Protein AF-A0A3C1Q8P1-F1 (afdb_monomer_lite)

Secondary structure (DSSP, 8-state):
-----GGGGS----HHHHHHHHHHHHHHHTT--------BPPSSS-PPEEEEEETT--HHHHHHHHHTT--HHHHHHTTTS---S--PPPSS--HHHHHHHHHHT--TTSSS-SSSSEE-TTT--EE-HHHHHHHHHHTS-GGGGGGGGGGSTT-HHHHHHHHTTHHHHHHHBSEEEEEETHHHHHHHHH-HHHHHHHHHHHHHHHHHHHHHHTT---EEEEE-S------SS---HHHHHHHHHGGGEEEEETTEEEESSGGGHHHHHHHHHTSTT-S-EEEE-SSSEEEEEETTEEEEEEEETTEEEEEEESS-SS---

pLDDT: mean 84.96, std 18.7, range [27.81, 98.69]

Radius of gyration: 22.61 Å; chains: 1; bounding box: 57×49×59 Å

Sequence (321 aa):
METDCPLAHIVTSKPRAILLAILSISCLFAFAGRAQAGATAAPGSSAPYLIIHLDAIPSKLFFEEYDAGQLPNIKAAFEDGKIVRHAVSPFFPGTEMLYPRLKNGLDVEAQMPITWEMYDRESGETTSHIQTILKLFSYLPRYSLTQIIHSVPGMDLLAGCALLNTPRMLDEYSIVEFFWFITDAYGHVFGEESQKESIVILDDFFGLLLRQLGSKPVNLVLYADHGMSMFERDYDAEAAMSEIAGDNVEFLYYPNLHLRDPSLAQATAERLAARDELDFAFYRADESLIVGVHKNGRVMFRSEGGSISYSCNGPDPFGYF

Structure (mmCIF, N/CA/C/O backbone):
data_AF-A0A3C1Q8P1-F1
#
_entry.id   AF-A0A3C1Q8P1-F1
#
loop_
_atom_site.group_PDB
_atom_site.id
_atom_site.type_symbol
_atom_site.label_atom_id
_atom_site.label_alt_id
_atom_site.label_comp_id
_atom_site.label_asym_id
_atom_site.label_entity_id
_atom_site.label_seq_id
_atom_site.pdbx_PDB_ins_code
_atom_site.Cartn_x
_atom_site.Cartn_y
_atom_site.Cartn_z
_atom_site.occupancy
_atom_site.B_iso_or_equiv
_atom_site.auth_seq_id
_atom_site.auth_comp_id
_atom_site.auth_asym_id
_atom_site.auth_atom_id
_atom_site.pdbx_PDB_model_num
ATOM 1 N N . MET A 1 1 ? 25.393 23.450 -30.052 1.00 32.34 1 MET A N 1
ATOM 2 C CA . MET A 1 1 ? 24.161 24.158 -29.666 1.00 32.34 1 MET A CA 1
ATOM 3 C C . MET A 1 1 ? 23.715 23.465 -28.397 1.00 32.34 1 MET A C 1
ATOM 5 O O . MET A 1 1 ? 23.201 22.360 -28.479 1.00 32.34 1 MET A O 1
ATOM 9 N N . GLU A 1 2 ? 24.138 24.005 -27.257 1.00 27.81 2 GLU A N 1
ATOM 10 C CA . GLU A 1 2 ? 23.833 23.465 -25.930 1.00 27.81 2 GLU A CA 1
ATOM 11 C C . GLU A 1 2 ? 22.334 23.631 -25.679 1.00 27.81 2 GLU A C 1
ATOM 13 O O . GLU A 1 2 ? 21.801 24.732 -25.801 1.00 27.81 2 GLU A O 1
ATOM 18 N N . THR A 1 3 ? 21.647 22.529 -25.401 1.00 28.50 3 THR A N 1
ATOM 19 C CA . THR A 1 3 ? 20.287 22.544 -24.868 1.00 28.50 3 THR A CA 1
ATOM 20 C C . THR A 1 3 ? 20.386 22.179 -23.399 1.00 28.50 3 THR A C 1
ATOM 22 O O . THR A 1 3 ? 20.580 21.010 -23.063 1.00 28.50 3 THR A O 1
ATOM 25 N N . ASP A 1 4 ? 20.295 23.199 -22.549 1.00 30.61 4 ASP A N 1
ATOM 26 C CA . ASP A 1 4 ? 20.129 23.068 -21.106 1.00 30.61 4 ASP A CA 1
ATOM 27 C C . ASP A 1 4 ? 18.896 22.207 -20.813 1.00 30.61 4 ASP A C 1
ATOM 29 O O . ASP A 1 4 ? 17.756 22.616 -21.038 1.00 30.61 4 ASP A O 1
ATOM 33 N N . CYS A 1 5 ? 19.130 20.991 -20.328 1.00 28.84 5 CYS A N 1
ATOM 34 C CA . CYS A 1 5 ? 18.091 20.131 -19.787 1.00 28.84 5 CYS A CA 1
ATOM 35 C C . CYS A 1 5 ? 17.893 20.514 -18.307 1.00 28.84 5 CYS A C 1
ATOM 37 O O . CYS A 1 5 ? 18.824 20.324 -17.521 1.00 28.84 5 CYS A O 1
ATOM 39 N N . PRO A 1 6 ? 16.724 21.027 -17.871 1.00 30.75 6 PRO A N 1
ATOM 40 C CA . PRO A 1 6 ? 16.536 21.532 -16.502 1.00 30.75 6 PRO A CA 1
ATOM 41 C C . PRO A 1 6 ? 16.485 20.447 -15.408 1.00 30.75 6 PRO A C 1
ATOM 43 O O . PRO A 1 6 ? 16.167 20.746 -14.260 1.00 30.75 6 PRO A O 1
ATOM 46 N N . LEU A 1 7 ? 16.772 19.185 -15.734 1.00 34.72 7 LEU A N 1
ATOM 47 C CA . LEU A 1 7 ? 16.537 18.034 -14.855 1.00 34.72 7 LEU A CA 1
ATOM 48 C C . LEU A 1 7 ? 17.628 17.815 -13.790 1.00 34.72 7 LEU A C 1
ATOM 50 O O . LEU A 1 7 ? 17.430 17.039 -12.863 1.00 34.72 7 LEU A O 1
ATOM 54 N N . ALA A 1 8 ? 18.752 18.534 -13.851 1.00 28.59 8 ALA A N 1
ATOM 55 C CA . ALA A 1 8 ? 19.882 18.317 -12.939 1.00 28.59 8 ALA A CA 1
ATOM 56 C C . ALA A 1 8 ? 19.700 18.891 -11.513 1.00 28.59 8 ALA A C 1
ATOM 58 O O . ALA A 1 8 ? 20.576 18.708 -10.670 1.00 28.59 8 ALA A O 1
ATOM 59 N N . HIS A 1 9 ? 18.591 19.582 -11.216 1.00 30.23 9 HIS A N 1
ATOM 60 C CA . HIS A 1 9 ? 18.386 20.247 -9.919 1.00 30.23 9 HIS A CA 1
ATOM 61 C C . HIS A 1 9 ? 17.305 19.635 -9.014 1.00 30.23 9 HIS A C 1
ATOM 63 O O . HIS A 1 9 ? 17.129 20.118 -7.896 1.00 30.23 9 HIS A O 1
ATOM 69 N N . ILE A 1 10 ? 16.638 18.549 -9.422 1.00 36.19 10 ILE A N 1
ATOM 70 C CA . ILE A 1 10 ? 15.618 17.863 -8.600 1.00 36.19 10 ILE A CA 1
ATOM 71 C C . ILE A 1 10 ? 16.203 16.596 -7.959 1.00 36.19 10 ILE A C 1
ATOM 73 O O . ILE A 1 10 ? 15.549 15.579 -7.835 1.00 36.19 10 ILE A O 1
ATOM 77 N N . VAL A 1 11 ? 17.465 16.612 -7.532 1.00 39.38 11 VAL A N 1
ATOM 78 C CA . VAL A 1 11 ? 17.993 15.548 -6.667 1.00 39.38 11 VAL A CA 1
ATOM 79 C C . VAL A 1 11 ? 18.956 16.184 -5.684 1.00 39.38 11 VAL A C 1
ATOM 81 O O . VAL A 1 11 ? 20.092 16.496 -6.020 1.00 39.38 11 VAL A O 1
ATOM 84 N N . THR A 1 12 ? 18.460 16.465 -4.479 1.00 39.16 12 THR A N 1
ATOM 85 C CA . THR A 1 12 ? 19.181 16.421 -3.190 1.00 39.16 12 THR A CA 1
ATOM 86 C C . THR A 1 12 ? 18.405 17.203 -2.129 1.00 39.16 12 THR A C 1
ATOM 88 O O . THR A 1 12 ? 18.852 18.228 -1.615 1.00 39.16 12 THR A O 1
ATOM 91 N N . SER A 1 13 ? 17.245 16.695 -1.708 1.00 32.94 13 SER A N 1
ATOM 92 C CA . SER A 1 13 ? 16.656 17.139 -0.444 1.00 32.94 13 SER A CA 1
ATOM 93 C C . SER A 1 13 ? 16.546 15.961 0.515 1.00 32.94 13 SER A C 1
ATOM 95 O O . SER A 1 13 ? 15.664 15.118 0.422 1.00 32.94 13 SER A O 1
ATOM 97 N N . LYS A 1 14 ? 17.537 15.921 1.408 1.00 45.31 14 LYS A N 1
ATOM 98 C CA . LYS A 1 14 ? 17.725 15.026 2.556 1.00 45.31 14 LYS A CA 1
ATOM 99 C C . LYS A 1 14 ? 16.417 14.810 3.347 1.00 45.31 14 LYS A C 1
ATOM 101 O O . LYS A 1 14 ? 15.594 15.722 3.364 1.00 45.31 14 LYS A O 1
ATOM 106 N N . PRO A 1 15 ? 16.293 13.733 4.150 1.00 45.56 15 PRO A N 1
ATOM 107 C CA . PRO A 1 15 ? 15.134 13.446 5.020 1.00 45.56 15 PRO A CA 1
ATOM 108 C C . PRO A 1 15 ? 14.653 14.623 5.896 1.00 45.56 15 PRO A C 1
ATOM 110 O O . PRO A 1 15 ? 13.491 14.698 6.281 1.00 45.56 15 PRO A O 1
ATOM 113 N N . ARG A 1 16 ? 15.517 15.614 6.162 1.00 34.44 16 ARG A N 1
ATOM 114 C CA . ARG A 1 16 ? 15.156 16.871 6.840 1.00 34.44 16 ARG A CA 1
ATOM 115 C C . ARG A 1 16 ? 14.190 17.763 6.052 1.00 34.44 16 ARG A C 1
ATOM 117 O O . ARG A 1 16 ? 13.387 18.438 6.681 1.00 34.44 16 ARG A O 1
ATOM 124 N N . ALA A 1 17 ? 14.264 17.793 4.723 1.00 39.09 17 ALA A N 1
ATOM 125 C CA . ALA A 1 17 ? 13.376 18.601 3.884 1.00 39.09 17 ALA A CA 1
ATOM 126 C C . ALA A 1 17 ? 11.960 18.009 3.824 1.00 39.09 17 ALA A C 1
ATOM 128 O O . ALA A 1 17 ? 10.991 18.758 3.889 1.00 39.09 17 ALA A O 1
ATOM 129 N N . ILE A 1 18 ? 11.855 16.677 3.813 1.00 44.81 18 ILE A N 1
ATOM 130 C CA . ILE A 1 18 ? 10.588 15.936 3.882 1.00 44.81 18 ILE A CA 1
ATOM 131 C C . ILE A 1 18 ? 9.926 16.153 5.249 1.00 44.81 18 ILE A C 1
ATOM 133 O O . ILE A 1 18 ? 8.770 16.557 5.315 1.00 44.81 18 ILE A O 1
ATOM 137 N N . LEU A 1 19 ? 10.683 16.023 6.346 1.00 41.44 19 LEU A N 1
ATOM 138 C CA . LEU A 1 19 ? 10.179 16.296 7.698 1.00 41.44 19 LEU A CA 1
ATOM 139 C C . LEU A 1 19 ? 9.708 17.756 7.862 1.00 41.44 19 LEU A C 1
ATOM 141 O O . LEU A 1 19 ? 8.661 18.015 8.452 1.00 41.44 19 LEU A O 1
ATOM 145 N N . LEU A 1 20 ? 10.455 18.719 7.307 1.00 41.59 20 LEU A N 1
ATOM 146 C CA . LEU A 1 20 ? 10.073 20.135 7.289 1.00 41.59 20 LEU A CA 1
ATOM 147 C C . LEU A 1 20 ? 8.840 20.396 6.415 1.00 41.59 20 LEU A C 1
ATOM 149 O O . LEU A 1 20 ? 8.015 21.223 6.795 1.00 41.59 20 LEU A O 1
ATOM 153 N N . ALA A 1 21 ? 8.676 19.696 5.291 1.00 49.34 21 ALA A N 1
ATOM 154 C CA . ALA A 1 21 ? 7.489 19.794 4.445 1.00 49.34 21 ALA A CA 1
ATOM 155 C C . ALA A 1 21 ? 6.245 19.231 5.154 1.00 49.34 21 ALA A C 1
ATOM 157 O O . ALA A 1 21 ? 5.229 19.920 5.215 1.00 49.34 21 ALA A O 1
ATOM 158 N N . ILE A 1 22 ? 6.349 18.057 5.789 1.00 50.22 22 ILE A N 1
ATOM 159 C CA . ILE A 1 22 ? 5.272 17.440 6.585 1.00 50.22 22 ILE A CA 1
ATOM 160 C C . ILE A 1 22 ? 4.840 18.370 7.734 1.00 50.22 22 ILE A C 1
ATOM 162 O O . ILE A 1 22 ? 3.649 18.645 7.909 1.00 50.22 22 ILE A O 1
ATOM 166 N N . LEU A 1 23 ? 5.799 18.944 8.473 1.00 47.09 23 LEU A N 1
ATOM 167 C CA . LEU A 1 23 ? 5.526 19.899 9.557 1.00 47.09 23 LEU A CA 1
ATOM 168 C C . LEU A 1 23 ? 4.925 21.223 9.053 1.00 47.09 23 LEU A C 1
ATOM 170 O O . LEU A 1 23 ? 4.021 21.771 9.683 1.00 47.09 23 LEU A O 1
ATOM 174 N N . SER A 1 24 ? 5.386 21.738 7.910 1.00 43.72 24 SER A N 1
ATOM 175 C CA . SER A 1 24 ? 4.903 23.011 7.350 1.00 43.72 24 SER A CA 1
ATOM 176 C C . SER A 1 24 ? 3.491 22.890 6.769 1.00 43.72 24 SER A C 1
ATOM 178 O O . SER A 1 24 ? 2.677 23.803 6.918 1.00 43.72 24 SER A O 1
ATOM 180 N N . ILE A 1 25 ? 3.174 21.746 6.158 1.00 52.03 25 ILE A N 1
ATOM 181 C CA . ILE A 1 25 ? 1.848 21.439 5.612 1.00 52.03 25 ILE A CA 1
ATOM 182 C C . ILE A 1 25 ? 0.831 21.238 6.750 1.00 52.03 25 ILE A C 1
ATOM 184 O O . ILE A 1 25 ? -0.284 21.756 6.676 1.00 52.03 25 ILE A O 1
ATOM 188 N N . SER A 1 26 ? 1.243 20.608 7.855 1.00 45.66 26 SER A N 1
ATOM 189 C CA . SER A 1 26 ? 0.412 20.433 9.059 1.00 45.66 26 SER A CA 1
ATOM 190 C C . SER A 1 26 ? -0.068 21.768 9.660 1.00 45.66 26 SER A C 1
ATOM 192 O O . SER A 1 26 ? -1.209 21.877 10.110 1.00 45.66 26 SER A O 1
ATOM 194 N N . CYS A 1 27 ? 0.758 22.821 9.607 1.00 41.44 27 CYS A N 1
ATOM 195 C CA . CYS A 1 27 ? 0.390 24.163 10.080 1.00 41.44 27 CYS A CA 1
ATOM 196 C C . CYS A 1 27 ? -0.588 24.904 9.147 1.00 41.44 27 CYS A C 1
ATOM 198 O O . CYS A 1 27 ? -1.393 25.708 9.619 1.00 41.44 27 CYS A O 1
ATOM 200 N N . LEU A 1 28 ? -0.550 24.642 7.836 1.00 41.19 28 LEU A N 1
ATOM 201 C CA . LEU A 1 28 ? -1.431 25.287 6.850 1.00 41.19 28 LEU A CA 1
ATOM 202 C C . LEU A 1 28 ? -2.868 24.737 6.902 1.00 41.19 28 LEU A C 1
ATOM 204 O O . LEU A 1 28 ? -3.831 25.488 6.726 1.00 41.19 28 LEU A O 1
ATOM 208 N N . PHE A 1 29 ? -3.034 23.451 7.220 1.00 45.34 29 PHE A N 1
ATOM 209 C CA . PHE A 1 29 ? -4.349 22.802 7.273 1.00 45.34 29 PHE A CA 1
ATOM 210 C C . PHE A 1 29 ? -5.109 22.972 8.590 1.00 45.34 29 PHE A C 1
ATOM 212 O O . PHE A 1 29 ? -6.321 22.758 8.615 1.00 45.34 29 PHE A O 1
ATOM 219 N N . ALA A 1 30 ? -4.459 23.469 9.646 1.00 46.19 30 ALA A N 1
ATOM 220 C CA . ALA A 1 30 ? -5.163 23.939 10.840 1.00 46.19 30 ALA A CA 1
ATOM 221 C C . ALA A 1 30 ? -6.094 25.140 10.548 1.00 46.19 30 ALA A C 1
ATOM 223 O O . ALA A 1 30 ? -6.999 25.413 11.335 1.00 46.19 30 ALA A O 1
ATOM 224 N N . PHE A 1 31 ? -5.910 25.840 9.415 1.00 40.50 31 PHE A N 1
ATOM 225 C CA . PHE A 1 31 ? -6.621 27.090 9.111 1.00 40.50 31 PHE A CA 1
ATOM 226 C C . PHE A 1 31 ? -7.403 27.120 7.787 1.00 40.50 31 PHE A C 1
ATOM 228 O O . PHE A 1 31 ? -8.238 28.009 7.614 1.00 40.50 31 PHE A O 1
ATOM 235 N N . ALA A 1 32 ? -7.208 26.172 6.866 1.00 41.19 32 ALA A N 1
ATOM 236 C CA . ALA A 1 32 ? -7.837 26.224 5.544 1.00 41.19 32 ALA A CA 1
ATOM 237 C C . ALA A 1 32 ? -8.420 24.870 5.115 1.00 41.19 32 ALA A C 1
ATOM 239 O O . ALA A 1 32 ? -7.768 24.072 4.454 1.00 41.19 32 ALA A O 1
ATOM 240 N N . GLY A 1 33 ? -9.689 24.622 5.435 1.00 35.25 33 GLY A N 1
ATOM 241 C CA . GLY A 1 33 ? -10.426 23.498 4.861 1.00 35.25 33 GLY A CA 1
ATOM 242 C C . GLY A 1 33 ? -11.890 23.852 4.668 1.00 35.25 33 GLY A C 1
ATOM 243 O O . GLY A 1 33 ? -12.588 24.127 5.643 1.00 35.25 33 GLY A O 1
ATOM 244 N N . ARG A 1 34 ? -12.388 23.829 3.426 1.00 41.00 34 ARG A N 1
ATOM 245 C CA . ARG A 1 34 ? -13.835 23.806 3.131 1.00 41.00 34 ARG A CA 1
ATOM 246 C C . ARG A 1 34 ? -14.425 22.436 3.486 1.00 41.00 34 ARG A C 1
ATOM 248 O O . ARG A 1 34 ? -13.698 21.466 3.671 1.00 41.00 34 ARG A O 1
ATOM 255 N N . ALA A 1 35 ? -15.734 22.401 3.720 1.00 35.56 35 ALA A N 1
ATOM 256 C CA . ALA A 1 35 ? -16.414 21.263 4.325 1.00 35.56 35 ALA A CA 1
ATOM 257 C C . ALA A 1 35 ? -16.722 20.181 3.307 1.00 35.56 35 ALA A C 1
ATOM 259 O O . ALA A 1 35 ? -17.566 20.390 2.445 1.00 35.56 35 ALA A O 1
ATOM 260 N N . GLN A 1 36 ? -16.103 19.015 3.475 1.00 40.00 36 GLN A N 1
ATOM 261 C CA . GLN A 1 36 ? -16.707 17.768 3.041 1.00 40.00 36 GLN A CA 1
ATOM 262 C C . GLN A 1 36 ? -17.313 17.133 4.291 1.00 40.00 36 GLN A C 1
ATOM 264 O O . GLN A 1 36 ? -16.605 16.728 5.214 1.00 40.00 36 GLN A O 1
ATOM 269 N N . ALA A 1 37 ? -18.639 17.207 4.386 1.00 41.75 37 ALA A N 1
ATOM 270 C CA . ALA A 1 37 ? -19.384 16.594 5.469 1.00 41.75 37 ALA A CA 1
ATOM 271 C C . ALA A 1 37 ? -19.233 15.074 5.345 1.00 41.75 37 ALA A C 1
ATOM 273 O O . ALA A 1 37 ? -19.580 14.505 4.310 1.00 41.75 37 ALA A O 1
ATOM 274 N N . GLY A 1 38 ? -18.712 14.424 6.389 1.00 43.78 38 GLY A N 1
ATOM 275 C CA . GLY A 1 38 ? -18.911 12.987 6.550 1.00 43.78 38 GLY A CA 1
ATOM 276 C C . GLY A 1 38 ? -20.412 12.698 6.515 1.00 43.78 38 GLY A C 1
ATOM 277 O O . GLY A 1 38 ? -21.206 13.534 6.953 1.00 43.78 38 GLY A O 1
ATOM 278 N N . ALA A 1 39 ? -20.807 11.558 5.948 1.00 49.06 39 ALA A N 1
ATOM 279 C CA . ALA A 1 39 ? -22.210 11.173 5.872 1.00 49.06 39 ALA A CA 1
ATOM 280 C C . ALA A 1 39 ? -22.823 11.195 7.284 1.00 49.06 39 ALA A C 1
ATOM 282 O O . ALA A 1 39 ? -22.457 10.396 8.149 1.00 49.06 39 ALA A O 1
ATOM 283 N N . THR A 1 40 ? -23.715 12.154 7.536 1.00 47.00 40 THR A N 1
ATOM 284 C CA . THR A 1 40 ? -24.453 12.240 8.795 1.00 47.00 40 THR A CA 1
ATOM 285 C C . THR A 1 40 ? -25.457 11.106 8.839 1.00 47.00 40 THR A C 1
ATOM 287 O O . THR A 1 40 ? -26.115 10.834 7.832 1.00 47.00 40 THR A O 1
ATOM 290 N N . ALA A 1 41 ? -25.585 10.462 9.995 1.00 45.28 41 ALA A N 1
ATOM 291 C CA . ALA A 1 41 ? -26.450 9.306 10.148 1.00 45.28 41 ALA A CA 1
ATOM 292 C C . ALA A 1 41 ? -27.892 9.610 9.719 1.00 45.28 41 ALA A C 1
ATOM 294 O O . ALA A 1 41 ? -28.540 10.512 10.255 1.00 45.28 41 ALA A O 1
ATOM 295 N N . ALA A 1 42 ? -28.399 8.843 8.751 1.00 43.53 42 ALA A N 1
ATOM 296 C CA . ALA A 1 42 ? -29.822 8.812 8.454 1.00 43.53 42 ALA A CA 1
ATOM 297 C C . ALA A 1 42 ? -30.557 8.104 9.611 1.00 43.53 42 ALA A C 1
ATOM 299 O O . ALA A 1 42 ? -30.037 7.121 10.150 1.00 43.53 42 ALA A O 1
ATOM 300 N N . PRO A 1 43 ? -31.759 8.553 10.017 1.00 41.06 43 PRO A N 1
ATOM 301 C CA . PRO A 1 43 ? -32.492 7.898 11.089 1.00 41.06 43 PRO A CA 1
ATOM 302 C C . PRO A 1 43 ? -32.990 6.524 10.618 1.00 41.06 43 PRO A C 1
ATOM 304 O O . PRO A 1 43 ? -33.919 6.438 9.818 1.00 41.06 43 PRO A O 1
ATOM 307 N N . GLY A 1 44 ? -32.381 5.459 11.147 1.00 49.28 44 GLY A N 1
ATOM 308 C CA . GLY A 1 44 ? -32.846 4.076 11.017 1.00 49.28 44 GLY A CA 1
ATOM 309 C C . GLY A 1 44 ? -31.933 3.156 10.198 1.00 49.28 44 GLY A C 1
ATOM 310 O O . GLY A 1 44 ? -31.897 3.241 8.978 1.00 49.28 44 GLY A O 1
ATOM 311 N N . SER A 1 45 ? -31.331 2.178 10.891 1.00 57.44 45 SER A N 1
ATOM 312 C CA . SER A 1 45 ? -30.888 0.872 10.362 1.00 57.44 45 SER A CA 1
ATOM 313 C C . SER A 1 45 ? -29.502 0.750 9.688 1.00 57.44 45 SER A C 1
ATOM 315 O O . SER A 1 45 ? -29.410 0.380 8.521 1.00 57.44 45 SER A O 1
ATOM 317 N N . SER A 1 46 ? -28.424 0.891 10.469 1.00 73.31 46 SER A N 1
ATOM 318 C CA . SER A 1 46 ? -27.313 -0.087 10.581 1.00 73.31 46 SER A CA 1
ATOM 319 C C . SER A 1 46 ? -26.351 0.359 11.693 1.00 73.31 46 SER A C 1
ATOM 321 O O . SER A 1 46 ? -26.268 1.551 11.982 1.00 73.31 46 SER A O 1
ATOM 323 N N . ALA A 1 47 ? -25.622 -0.566 12.326 1.00 90.38 47 ALA A N 1
ATOM 324 C CA . ALA A 1 47 ? -24.507 -0.194 13.204 1.00 90.38 47 ALA A CA 1
ATOM 325 C C . ALA A 1 47 ? -23.497 0.694 12.436 1.00 90.38 47 ALA A C 1
ATOM 327 O O . ALA A 1 47 ? -23.292 0.452 11.239 1.00 90.38 47 ALA A O 1
ATOM 328 N N . PRO A 1 48 ? -22.890 1.724 13.059 1.00 95.00 48 PRO A N 1
ATOM 329 C CA . PRO A 1 48 ? -21.886 2.547 12.393 1.00 95.00 48 PRO A CA 1
ATOM 330 C C . PRO A 1 48 ? -20.641 1.718 12.051 1.00 95.00 48 PRO A C 1
ATOM 332 O O . PRO A 1 48 ? -20.370 0.697 12.685 1.00 95.00 48 PRO A O 1
ATOM 335 N N . TYR A 1 49 ? -19.886 2.165 11.054 1.00 96.38 49 TYR A N 1
ATOM 336 C CA . TYR A 1 49 ? -18.614 1.568 10.664 1.00 96.38 49 TYR A CA 1
ATOM 337 C C . TYR A 1 49 ? -17.457 2.300 11.331 1.00 96.38 49 TYR A C 1
ATOM 339 O O . TYR A 1 49 ? -17.379 3.526 11.267 1.00 96.38 49 TYR A O 1
ATOM 347 N N . LEU A 1 50 ? -16.538 1.541 11.916 1.00 97.75 50 LEU A N 1
ATOM 348 C CA . LEU A 1 50 ? -15.193 1.998 12.225 1.00 97.75 50 LEU A CA 1
ATOM 349 C C . LEU A 1 50 ? -14.231 1.318 11.254 1.00 97.75 50 LEU A C 1
ATOM 351 O O . LEU A 1 50 ? -14.120 0.093 11.238 1.00 97.75 50 LEU A O 1
ATOM 355 N N . ILE A 1 51 ? -13.546 2.131 10.461 1.00 97.75 51 ILE A N 1
ATOM 356 C CA . ILE A 1 51 ? -12.548 1.701 9.492 1.00 97.75 51 ILE A CA 1
ATOM 357 C C . ILE A 1 51 ? -11.185 2.166 10.000 1.00 97.75 51 ILE A C 1
ATOM 359 O O . ILE A 1 51 ? -10.936 3.365 10.094 1.00 97.75 51 ILE A O 1
ATOM 363 N N . ILE A 1 52 ? -10.313 1.222 10.333 1.00 97.94 52 ILE A N 1
ATOM 364 C CA . ILE A 1 52 ? -8.933 1.479 10.737 1.00 97.94 52 ILE A CA 1
ATOM 365 C C . ILE A 1 52 ? -8.024 1.163 9.548 1.00 97.94 52 ILE A C 1
ATOM 367 O O . ILE A 1 52 ? -8.005 0.037 9.049 1.00 97.94 52 ILE A O 1
ATOM 371 N N . HIS A 1 53 ? -7.295 2.177 9.102 1.00 97.00 53 HIS A N 1
ATOM 372 C CA . HIS A 1 53 ? -6.299 2.104 8.046 1.00 97.00 53 HIS A CA 1
ATOM 373 C C . HIS A 1 53 ? -4.908 1.968 8.672 1.00 97.00 53 HIS A C 1
ATOM 375 O O . HIS A 1 53 ? -4.470 2.861 9.400 1.00 97.00 53 HIS A O 1
ATOM 381 N N . LEU A 1 54 ? -4.245 0.847 8.402 1.00 96.44 54 LEU A N 1
ATOM 382 C CA . LEU A 1 54 ? -2.868 0.559 8.788 1.00 96.44 54 LEU A CA 1
ATOM 383 C C . LEU A 1 54 ? -1.946 0.823 7.608 1.00 96.44 54 LEU A C 1
ATOM 385 O O . LEU A 1 54 ? -1.892 0.015 6.686 1.00 96.44 54 LEU A O 1
ATOM 389 N N . ASP A 1 55 ? -1.236 1.940 7.643 1.00 95.31 55 ASP A N 1
ATOM 390 C CA . ASP A 1 55 ? -0.450 2.379 6.493 1.00 95.31 55 ASP A CA 1
ATOM 391 C C . ASP A 1 55 ? 0.772 1.473 6.280 1.00 95.31 55 ASP A C 1
ATOM 393 O O . ASP A 1 55 ? 1.512 1.183 7.230 1.00 95.31 55 ASP A O 1
ATOM 397 N N . ALA A 1 56 ? 0.951 0.995 5.049 1.00 94.75 56 ALA A N 1
ATOM 398 C CA . ALA A 1 56 ? 2.117 0.246 4.578 1.00 94.75 56 ALA A CA 1
ATOM 399 C C . ALA A 1 56 ? 2.571 -0.978 5.409 1.00 94.75 56 ALA A C 1
ATOM 401 O O . ALA A 1 56 ? 3.745 -1.373 5.352 1.00 94.75 56 ALA A O 1
ATOM 402 N N . ILE A 1 57 ? 1.689 -1.616 6.190 1.00 95.12 57 ILE A N 1
ATOM 403 C CA . ILE A 1 57 ? 2.051 -2.839 6.923 1.00 95.12 57 ILE A CA 1
ATOM 404 C C . ILE A 1 57 ? 1.994 -4.061 5.984 1.00 95.12 57 ILE A C 1
ATOM 406 O O . ILE A 1 57 ? 0.930 -4.404 5.459 1.00 95.12 57 ILE A O 1
ATOM 410 N N . PRO A 1 58 ? 3.104 -4.795 5.772 1.00 94.81 58 PRO A N 1
ATOM 411 C CA . PRO A 1 58 ? 3.074 -6.000 4.953 1.00 94.81 58 PRO A CA 1
ATOM 412 C C . PRO A 1 58 ? 2.232 -7.089 5.624 1.00 94.81 58 PRO A C 1
ATOM 414 O O . PRO A 1 58 ? 2.410 -7.377 6.810 1.00 94.81 58 PRO A O 1
ATOM 417 N N . SER A 1 59 ? 1.392 -7.786 4.848 1.00 95.38 59 SER A N 1
ATOM 418 C CA . SER A 1 59 ? 0.593 -8.912 5.358 1.00 95.38 59 SER A CA 1
ATOM 419 C C . SER A 1 59 ? 1.449 -9.949 6.086 1.00 95.38 59 SER A C 1
ATOM 421 O O . SER A 1 59 ? 1.036 -10.466 7.118 1.00 95.38 59 SER A O 1
ATOM 423 N N . LYS A 1 60 ? 2.655 -10.234 5.575 1.00 94.81 60 LYS A N 1
ATOM 424 C CA . LYS A 1 60 ? 3.603 -11.158 6.210 1.00 94.81 60 LYS A CA 1
ATOM 425 C C . LYS A 1 60 ? 3.886 -10.752 7.661 1.00 94.81 60 LYS A C 1
ATOM 427 O O . LYS A 1 60 ? 3.671 -11.565 8.550 1.00 94.81 60 LYS A O 1
ATOM 432 N N . LEU A 1 61 ? 4.298 -9.504 7.897 1.00 95.75 61 LEU A N 1
ATOM 433 C CA . LEU A 1 61 ? 4.654 -9.028 9.237 1.00 95.75 61 LEU A CA 1
ATOM 434 C C . LEU A 1 61 ? 3.435 -8.987 10.162 1.00 95.75 61 LEU A C 1
ATOM 436 O O . LEU A 1 61 ? 3.512 -9.435 11.301 1.00 95.75 61 LEU A O 1
ATOM 440 N N . PHE A 1 62 ? 2.288 -8.519 9.659 1.00 97.50 62 PHE A N 1
ATOM 441 C CA . PHE A 1 62 ? 1.055 -8.494 10.446 1.00 97.50 62 PHE A CA 1
ATOM 442 C C . PHE A 1 62 ? 0.639 -9.900 10.901 1.00 97.50 62 PHE A C 1
ATOM 444 O O . PHE A 1 62 ? 0.313 -10.111 12.069 1.00 97.50 62 PHE A O 1
ATOM 451 N N . PHE A 1 63 ? 0.653 -10.877 9.986 1.00 97.75 63 PHE A N 1
ATOM 452 C CA . PHE A 1 63 ? 0.228 -12.236 10.309 1.00 97.75 63 PHE A CA 1
ATOM 453 C C . PHE A 1 63 ? 1.267 -13.034 11.099 1.00 97.75 63 PHE A C 1
ATOM 455 O O . PHE A 1 63 ? 0.860 -13.914 11.851 1.00 97.75 63 PHE A O 1
ATOM 462 N N . GLU A 1 64 ? 2.560 -12.710 11.007 1.00 97.06 64 GLU A N 1
ATOM 463 C CA . GLU A 1 64 ? 3.577 -13.230 11.932 1.00 97.06 64 GLU A CA 1
ATOM 464 C C . GLU A 1 64 ? 3.206 -12.905 13.388 1.00 97.06 64 GLU A C 1
ATOM 466 O O . GLU A 1 64 ? 3.097 -13.820 14.206 1.00 97.06 64 GLU A O 1
ATOM 471 N N . GLU A 1 65 ? 2.910 -11.637 13.695 1.00 98.25 65 GLU A N 1
ATOM 472 C CA . GLU A 1 65 ? 2.522 -11.209 15.049 1.00 98.25 65 GLU A CA 1
ATOM 473 C C . GLU A 1 65 ? 1.142 -11.749 15.464 1.00 98.25 65 GLU A C 1
ATOM 475 O O . GLU A 1 65 ? 0.946 -12.208 16.596 1.00 98.25 65 GLU A O 1
ATOM 480 N N . TYR A 1 66 ? 0.180 -11.761 14.535 1.00 98.00 66 TYR A N 1
ATOM 481 C CA . TYR A 1 66 ? -1.156 -12.319 14.764 1.00 98.00 66 TYR A CA 1
ATOM 482 C C . TYR A 1 66 ? -1.106 -13.813 15.130 1.00 98.00 66 TYR A C 1
ATOM 484 O O . TYR A 1 66 ? -1.744 -14.255 16.094 1.00 98.00 66 TYR A O 1
ATOM 492 N N . ASP A 1 67 ? -0.345 -14.604 14.368 1.00 97.62 67 ASP A N 1
ATOM 493 C CA . ASP A 1 67 ? -0.235 -16.053 14.549 1.00 97.62 67 ASP A CA 1
ATOM 494 C C . ASP A 1 67 ? 0.630 -16.405 15.769 1.00 97.62 67 ASP A C 1
ATOM 496 O O . ASP A 1 67 ? 0.329 -17.375 16.470 1.00 97.62 67 ASP A O 1
ATOM 500 N N . ALA A 1 68 ? 1.629 -15.575 16.093 1.00 97.94 68 ALA A N 1
ATOM 501 C CA . ALA A 1 68 ? 2.416 -15.669 17.324 1.00 97.94 68 ALA A CA 1
ATOM 502 C C . ALA A 1 68 ? 1.629 -15.289 18.596 1.00 97.94 68 ALA A C 1
ATOM 504 O O . ALA A 1 68 ? 2.126 -15.476 19.708 1.00 97.94 68 ALA A O 1
ATOM 505 N N . GLY A 1 69 ? 0.400 -14.777 18.454 1.00 97.75 69 GLY A N 1
ATOM 506 C CA . GLY A 1 69 ? -0.460 -14.389 19.572 1.00 97.75 69 GLY A CA 1
ATOM 507 C C . GLY A 1 69 ? -0.097 -13.045 20.205 1.00 97.75 69 GLY A C 1
ATOM 508 O O . GLY A 1 69 ? -0.548 -12.778 21.317 1.00 97.75 69 GLY A O 1
ATOM 509 N N . GLN A 1 70 ? 0.683 -12.212 19.510 1.00 98.44 70 GLN A N 1
ATOM 510 C CA . GLN A 1 70 ? 1.075 -10.875 19.967 1.00 98.44 70 GLN A CA 1
ATOM 511 C C . GLN A 1 70 ? -0.001 -9.811 19.704 1.00 98.44 70 GLN A C 1
ATOM 513 O O . GLN A 1 70 ? 0.084 -8.719 20.250 1.00 98.44 70 GLN A O 1
ATOM 518 N N . LEU A 1 71 ? -1.046 -10.143 18.930 1.00 98.62 71 LEU A N 1
ATOM 519 C CA . LEU A 1 71 ? -2.201 -9.271 18.655 1.00 98.62 71 LEU A CA 1
ATOM 520 C C . LEU A 1 71 ? -3.513 -9.834 19.251 1.00 98.62 71 LEU A C 1
ATOM 522 O O . LEU A 1 71 ? -4.450 -10.158 18.507 1.00 98.62 71 LEU A O 1
ATOM 526 N N . PRO A 1 72 ? -3.593 -10.070 20.576 1.00 98.50 72 PRO A N 1
ATOM 527 C CA . PRO A 1 72 ? -4.723 -10.763 21.188 1.00 98.50 72 PRO A CA 1
ATOM 528 C C . PRO A 1 72 ? -6.047 -9.994 21.089 1.00 98.50 72 PRO A C 1
ATOM 530 O O . PRO A 1 72 ? -7.096 -10.633 20.980 1.00 98.50 72 PRO A O 1
ATOM 533 N N . ASN A 1 73 ? -6.038 -8.656 21.118 1.00 98.56 73 ASN A N 1
ATOM 534 C CA . ASN A 1 73 ? -7.274 -7.871 21.106 1.00 98.56 73 ASN A CA 1
ATOM 535 C C . ASN A 1 73 ? -7.901 -7.836 19.707 1.00 98.56 73 ASN A C 1
ATOM 537 O O . ASN A 1 73 ? -9.105 -8.054 19.563 1.00 98.56 73 ASN A O 1
ATOM 541 N N . ILE A 1 74 ? -7.087 -7.623 18.672 1.00 98.19 74 ILE A N 1
ATOM 542 C CA . ILE A 1 74 ? -7.489 -7.739 17.270 1.00 98.19 74 ILE A CA 1
ATOM 543 C C . ILE A 1 74 ? -7.965 -9.167 17.003 1.00 98.19 74 ILE A C 1
ATOM 545 O O . ILE A 1 74 ? -9.056 -9.361 16.470 1.00 98.19 74 ILE A O 1
ATOM 549 N N . LYS A 1 75 ? -7.207 -10.184 17.427 1.00 97.62 75 LYS A N 1
ATOM 550 C CA . LYS A 1 75 ? -7.605 -11.585 17.248 1.00 97.62 75 LYS A CA 1
ATOM 551 C C . LYS A 1 75 ? -8.976 -11.886 17.847 1.00 97.62 75 LYS A C 1
ATOM 553 O O . LYS A 1 75 ? -9.806 -12.467 17.154 1.00 97.62 75 LYS A O 1
ATOM 558 N N . ALA A 1 76 ? -9.228 -11.450 19.079 1.00 96.44 76 ALA A N 1
ATOM 559 C CA . ALA A 1 76 ? -10.520 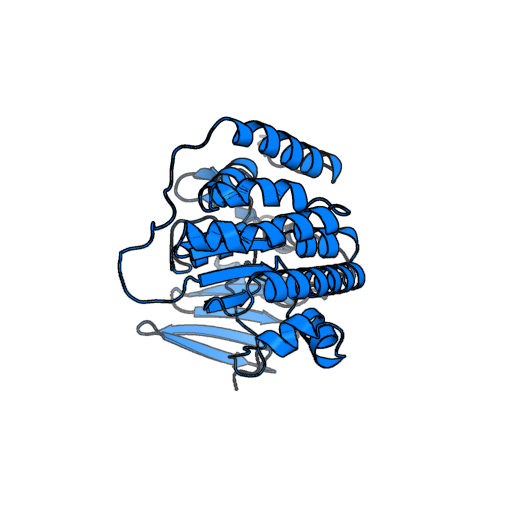-11.631 19.732 1.00 96.44 76 ALA A CA 1
ATOM 560 C C . ALA A 1 76 ? -11.654 -10.876 19.016 1.00 96.44 76 ALA A C 1
ATOM 562 O O . ALA A 1 76 ? -12.743 -11.416 18.849 1.00 96.44 76 ALA A O 1
ATOM 563 N N . ALA A 1 77 ? -11.414 -9.647 18.547 1.00 95.56 77 ALA A N 1
ATOM 564 C CA . ALA A 1 77 ? -12.441 -8.855 17.865 1.00 95.56 77 ALA A CA 1
ATOM 565 C C . ALA A 1 77 ? -12.878 -9.435 16.514 1.00 95.56 77 ALA A C 1
ATOM 567 O O . ALA A 1 77 ? -14.009 -9.205 16.086 1.00 95.56 77 ALA A O 1
ATOM 568 N N . PHE A 1 78 ? -11.990 -10.170 15.842 1.00 95.69 78 PHE A N 1
ATOM 569 C CA . PHE A 1 78 ? -12.242 -10.760 14.527 1.00 95.69 78 PHE A CA 1
ATOM 570 C C . PHE A 1 78 ? -12.403 -12.289 14.562 1.00 95.69 78 PHE A C 1
ATOM 572 O O . PHE A 1 78 ? -12.425 -12.900 13.495 1.00 95.69 78 PHE A O 1
ATOM 579 N N . GLU A 1 79 ? -12.553 -12.910 15.741 1.00 93.25 79 GLU A N 1
ATOM 580 C CA . GLU A 1 79 ? -12.688 -14.372 15.893 1.00 93.25 79 GLU A CA 1
ATOM 581 C C . GLU A 1 79 ? -13.862 -14.936 15.070 1.00 93.25 79 GLU A C 1
ATOM 583 O O . GLU A 1 79 ? -13.687 -15.885 14.308 1.00 93.25 79 GLU A O 1
ATOM 588 N N . ASP A 1 80 ? -15.022 -14.276 15.131 1.00 90.25 80 ASP A N 1
ATOM 589 C CA . ASP A 1 80 ? -16.215 -14.607 14.334 1.00 90.25 80 ASP A CA 1
ATOM 590 C C . ASP A 1 80 ? -16.310 -13.794 13.023 1.00 90.25 80 ASP A C 1
ATOM 592 O O . ASP A 1 80 ? -17.341 -13.766 12.340 1.00 90.25 80 ASP A O 1
ATOM 596 N N . GLY A 1 81 ? -15.236 -13.080 12.679 1.00 93.38 81 GLY A N 1
ATOM 597 C CA . GLY A 1 81 ? -15.167 -12.155 11.557 1.00 93.38 81 GLY A CA 1
ATOM 598 C C . GLY A 1 81 ? -14.764 -12.800 10.229 1.00 93.38 81 GLY A C 1
ATOM 599 O O . GLY A 1 81 ? -14.712 -14.019 10.050 1.00 93.38 81 GLY A O 1
ATOM 600 N N . LYS A 1 82 ? -14.470 -11.942 9.247 1.00 95.62 82 LYS A N 1
ATOM 601 C CA . LYS A 1 82 ? -13.835 -12.338 7.986 1.00 95.62 82 LYS A CA 1
ATOM 602 C C . LYS A 1 82 ? -12.403 -11.838 7.980 1.00 95.62 82 LYS A C 1
ATOM 604 O O . LYS A 1 82 ? -12.168 -10.646 8.131 1.00 95.62 82 LYS A O 1
ATOM 609 N N . ILE A 1 83 ? -11.471 -12.759 7.770 1.00 96.38 83 ILE A N 1
ATOM 610 C CA . ILE A 1 83 ? -10.046 -12.465 7.680 1.00 96.38 83 ILE A CA 1
ATOM 611 C C . ILE A 1 83 ? -9.595 -12.803 6.265 1.00 96.38 83 ILE A C 1
ATOM 613 O O . ILE A 1 83 ? -9.701 -13.947 5.823 1.00 96.38 83 ILE A O 1
ATOM 617 N N . VAL A 1 84 ? -9.092 -11.795 5.562 1.00 96.12 84 VAL A N 1
ATOM 618 C CA . VAL A 1 84 ? -8.452 -11.943 4.256 1.00 96.12 84 VAL A CA 1
ATOM 619 C C . VAL A 1 84 ? -6.963 -11.718 4.472 1.00 96.12 84 VAL A C 1
ATOM 621 O O . VAL A 1 84 ? -6.556 -10.620 4.836 1.00 96.12 84 VAL A O 1
ATOM 624 N N . ARG A 1 85 ? -6.152 -12.770 4.301 1.00 94.81 85 ARG A N 1
ATOM 625 C CA . ARG A 1 85 ? -4.715 -12.697 4.611 1.00 94.81 85 ARG A CA 1
ATOM 626 C C . ARG A 1 85 ? -3.918 -11.861 3.620 1.00 94.81 85 ARG A C 1
ATOM 628 O O . ARG A 1 85 ? -2.948 -11.221 4.001 1.00 94.81 85 ARG A O 1
ATOM 635 N N . HIS A 1 86 ? -4.331 -11.876 2.359 1.00 92.06 86 HIS A N 1
ATOM 636 C CA . HIS A 1 86 ? -3.650 -11.174 1.284 1.00 92.06 86 HIS A CA 1
ATOM 637 C C . HIS A 1 86 ? -4.683 -10.515 0.381 1.00 92.06 86 HIS A C 1
ATOM 639 O O . HIS A 1 86 ? -5.662 -11.150 -0.014 1.00 92.06 86 HIS A O 1
ATOM 645 N N . ALA A 1 87 ? -4.443 -9.251 0.061 1.00 88.69 87 ALA A N 1
ATOM 646 C CA . ALA A 1 87 ? -5.161 -8.506 -0.957 1.00 88.69 87 ALA A CA 1
ATOM 647 C C . ALA A 1 87 ? -4.167 -8.074 -2.038 1.00 88.69 87 ALA A C 1
ATOM 649 O O . ALA A 1 87 ? -2.970 -7.956 -1.778 1.00 88.69 87 ALA A O 1
ATOM 650 N N . VAL A 1 88 ? -4.668 -7.864 -3.252 1.00 87.06 88 VAL A N 1
ATOM 651 C CA . VAL A 1 88 ? -3.868 -7.381 -4.378 1.00 87.06 88 VAL A CA 1
ATOM 652 C C . VAL A 1 88 ? -4.194 -5.909 -4.577 1.00 87.06 88 VAL A C 1
ATOM 654 O O . VAL A 1 88 ? -5.353 -5.565 -4.814 1.00 87.06 88 VAL A O 1
ATOM 657 N N . SER A 1 89 ? -3.183 -5.051 -4.472 1.00 86.88 89 SER A N 1
ATOM 658 C CA . SER A 1 89 ? -3.283 -3.639 -4.826 1.00 86.88 89 SER A CA 1
ATOM 659 C C . SER A 1 89 ? -2.748 -3.398 -6.245 1.00 86.88 89 SER A C 1
ATOM 661 O O . SER A 1 89 ? -1.896 -4.149 -6.731 1.00 86.88 89 SER A O 1
ATOM 663 N N . PRO A 1 90 ? -3.251 -2.368 -6.944 1.00 86.12 90 PRO A N 1
ATOM 664 C CA . PRO A 1 90 ? -2.623 -1.863 -8.155 1.00 86.12 90 PRO A CA 1
ATOM 665 C C . PRO A 1 90 ? -1.157 -1.474 -7.941 1.00 86.12 90 PRO A C 1
ATOM 667 O O . PRO A 1 90 ? -0.775 -1.003 -6.872 1.00 86.12 90 PRO A O 1
ATOM 670 N N . PHE A 1 91 ? -0.360 -1.607 -8.997 1.00 83.69 91 PHE A N 1
ATOM 671 C CA . PHE A 1 91 ? 0.975 -1.028 -9.071 1.00 83.69 91 PHE A CA 1
ATOM 672 C C . PHE A 1 91 ? 0.888 0.373 -9.710 1.00 83.69 91 PHE A C 1
ATOM 674 O O . PHE A 1 91 ? 0.272 0.510 -10.766 1.00 83.69 91 PHE A O 1
ATOM 681 N N . PHE A 1 92 ? 1.462 1.432 -9.132 1.00 85.06 92 PHE A N 1
ATOM 682 C CA . PHE A 1 92 ? 2.268 1.461 -7.904 1.00 85.06 92 PHE A CA 1
ATOM 683 C C . PHE A 1 92 ? 1.440 1.411 -6.621 1.00 85.06 92 PHE A C 1
ATOM 685 O O . PHE A 1 92 ? 0.462 2.143 -6.487 1.00 85.06 92 PHE A O 1
ATOM 692 N N . PRO A 1 93 ? 1.852 0.616 -5.627 1.00 87.94 93 PRO A N 1
ATOM 693 C CA . PRO A 1 93 ? 1.073 0.472 -4.414 1.00 87.94 93 PRO A CA 1
ATOM 694 C C . PRO A 1 93 ? 1.449 1.561 -3.396 1.00 87.94 93 PRO A C 1
ATOM 696 O O . PRO A 1 93 ? 1.947 1.231 -2.333 1.00 87.94 93 PRO A O 1
ATOM 699 N N . GLY A 1 94 ? 1.271 2.841 -3.734 1.00 90.38 94 GLY A N 1
ATOM 700 C CA . GLY A 1 94 ? 1.502 3.969 -2.816 1.00 90.38 94 GLY A CA 1
ATOM 701 C C . GLY A 1 94 ? 0.202 4.520 -2.224 1.00 90.38 94 GLY A C 1
ATOM 702 O O . GLY A 1 94 ? -0.843 4.497 -2.891 1.00 90.38 94 GLY A O 1
ATOM 703 N N . THR A 1 95 ? 0.241 5.042 -0.995 1.00 92.31 95 THR A N 1
ATOM 704 C CA . THR A 1 95 ? -0.910 5.654 -0.303 1.00 92.31 95 THR A CA 1
ATOM 705 C C . THR A 1 95 ? -1.617 6.706 -1.166 1.00 92.31 95 THR A C 1
ATOM 707 O O . THR A 1 95 ? -2.849 6.768 -1.225 1.00 92.31 95 THR A O 1
ATOM 710 N N . GLU A 1 96 ? -0.852 7.521 -1.895 1.00 91.00 96 GLU A N 1
ATOM 711 C CA . GLU A 1 96 ? -1.331 8.566 -2.800 1.00 91.00 96 GLU A CA 1
ATOM 712 C C . GLU A 1 96 ? -2.109 8.032 -4.004 1.00 91.00 96 GLU A C 1
ATOM 714 O O . GLU A 1 96 ? -3.021 8.707 -4.494 1.00 91.00 96 GLU A O 1
ATOM 719 N N . MET A 1 97 ? -1.785 6.816 -4.455 1.00 91.19 97 MET A N 1
ATOM 720 C CA . MET A 1 97 ? -2.510 6.127 -5.518 1.00 91.19 97 MET A CA 1
ATOM 721 C C . MET A 1 97 ? -3.742 5.403 -4.974 1.00 91.19 97 MET A C 1
ATOM 723 O O . MET A 1 97 ? -4.820 5.473 -5.580 1.00 91.19 97 MET A O 1
ATOM 727 N N . LEU A 1 98 ? -3.593 4.705 -3.849 1.00 93.25 98 LEU A N 1
ATOM 728 C CA . LEU A 1 98 ? -4.572 3.741 -3.361 1.00 93.25 98 LEU A CA 1
ATOM 729 C C . LEU A 1 98 ? -5.678 4.382 -2.530 1.00 93.25 98 LEU A C 1
ATOM 731 O O . LEU A 1 98 ? -6.855 4.195 -2.850 1.00 93.25 98 LEU A O 1
ATOM 735 N N . TYR A 1 99 ? -5.344 5.161 -1.498 1.00 92.62 99 TYR A N 1
ATOM 736 C CA . TYR A 1 99 ? -6.351 5.662 -0.561 1.00 92.62 99 TYR A CA 1
ATOM 737 C C . TYR A 1 99 ? -7.427 6.523 -1.246 1.00 92.62 99 TYR A C 1
ATOM 739 O O . TYR A 1 99 ? -8.615 6.245 -1.053 1.00 92.62 99 TYR A O 1
ATOM 747 N N . PRO A 1 100 ? -7.095 7.500 -2.116 1.00 91.69 100 PRO A N 1
ATOM 748 C CA . PRO A 1 100 ? -8.118 8.278 -2.808 1.00 91.69 100 PRO A CA 1
ATOM 749 C C . PRO A 1 100 ? -9.036 7.435 -3.703 1.00 91.69 100 PRO A C 1
ATOM 751 O O . PRO A 1 100 ? -10.215 7.765 -3.851 1.00 91.69 100 PRO A O 1
ATOM 754 N N . ARG A 1 101 ? -8.530 6.345 -4.294 1.00 91.75 101 ARG A N 1
ATOM 755 C CA . ARG A 1 101 ? -9.340 5.425 -5.106 1.00 91.75 101 ARG A CA 1
ATOM 756 C C . ARG A 1 101 ? -10.248 4.568 -4.236 1.00 91.75 101 ARG A C 1
ATOM 758 O O . ARG A 1 101 ? -11.450 4.533 -4.488 1.00 91.75 101 ARG A O 1
ATOM 765 N N . LEU A 1 102 ? -9.708 3.974 -3.170 1.00 90.75 102 LEU A N 1
ATOM 766 C CA . LEU A 1 102 ? -10.474 3.205 -2.184 1.00 90.75 102 LEU A CA 1
ATOM 767 C C . LEU A 1 102 ? -11.600 4.047 -1.580 1.00 90.75 102 LEU A C 1
ATOM 769 O O . LEU A 1 102 ? -12.749 3.613 -1.535 1.00 90.75 102 LEU A O 1
ATOM 773 N N . LYS A 1 103 ? -11.289 5.290 -1.197 1.00 90.56 103 LYS A N 1
ATOM 774 C CA . LYS A 1 103 ? -12.239 6.221 -0.588 1.00 90.56 103 LYS A CA 1
ATOM 775 C C . LYS A 1 103 ? -13.455 6.507 -1.469 1.00 90.56 103 LYS A C 1
ATOM 777 O O . LYS A 1 103 ? -14.556 6.699 -0.955 1.00 90.56 103 LYS A O 1
ATOM 782 N N . ASN A 1 104 ? -13.250 6.569 -2.782 1.00 88.94 104 ASN A N 1
ATOM 783 C CA . ASN A 1 104 ? -14.280 6.948 -3.746 1.00 88.94 104 ASN A CA 1
ATOM 784 C C . ASN A 1 104 ? -14.840 5.755 -4.541 1.00 88.94 104 ASN A C 1
ATOM 786 O O . ASN A 1 104 ? -15.728 5.957 -5.365 1.00 88.94 104 ASN A O 1
ATOM 790 N N . GLY A 1 105 ? -14.343 4.534 -4.311 1.00 89.69 105 GLY A N 1
ATOM 791 C CA . GLY A 1 105 ? -14.722 3.352 -5.092 1.00 89.69 105 GLY A CA 1
ATOM 792 C C . GLY A 1 105 ? -14.346 3.470 -6.572 1.00 89.69 105 GLY A C 1
ATOM 793 O O . GLY A 1 105 ? -15.129 3.075 -7.432 1.00 89.69 105 GLY A O 1
ATOM 794 N N . LEU A 1 106 ? -13.190 4.072 -6.864 1.00 89.94 106 LEU A N 1
ATOM 795 C CA . LEU A 1 106 ? -12.716 4.326 -8.225 1.00 89.94 106 LEU A CA 1
ATOM 796 C C . LEU A 1 106 ? -11.788 3.214 -8.718 1.00 89.94 106 LEU A C 1
ATOM 798 O O . LEU A 1 106 ? -11.066 2.597 -7.934 1.00 89.94 106 LEU A O 1
ATOM 802 N N . ASP A 1 107 ? -11.790 3.001 -10.031 1.00 86.06 107 ASP A N 1
ATOM 803 C CA . ASP A 1 107 ? -10.864 2.099 -10.711 1.00 86.06 107 ASP A CA 1
ATOM 804 C C . ASP A 1 107 ? -9.475 2.738 -10.927 1.00 86.06 107 ASP A C 1
ATOM 806 O O . ASP A 1 107 ? -9.192 3.875 -10.529 1.00 86.06 107 ASP A O 1
ATOM 810 N N . VAL A 1 108 ? -8.570 1.967 -11.533 1.00 82.50 108 VAL A N 1
ATOM 811 C CA . VAL A 1 108 ? -7.205 2.416 -11.851 1.00 82.50 108 VAL A CA 1
ATOM 812 C C . VAL A 1 108 ? -7.172 3.477 -12.955 1.00 82.50 108 VAL A C 1
ATOM 814 O O . VAL A 1 108 ? -6.270 4.313 -12.941 1.00 82.50 108 VAL A O 1
ATOM 817 N N . GLU A 1 109 ? -8.178 3.496 -13.834 1.00 83.31 109 GLU A N 1
ATOM 818 C CA . GLU A 1 109 ? -8.304 4.414 -14.976 1.00 83.31 109 GLU A CA 1
ATOM 819 C C . GLU A 1 109 ? -8.772 5.820 -14.560 1.00 83.31 109 GLU A C 1
ATOM 821 O O . GLU A 1 109 ? -8.662 6.782 -15.323 1.00 83.31 109 GLU A O 1
ATOM 826 N N . ALA A 1 110 ? -9.291 5.973 -13.339 1.00 85.56 110 ALA A N 1
ATOM 827 C CA . ALA A 1 110 ? -9.690 7.267 -12.811 1.00 85.56 110 ALA A CA 1
ATOM 828 C C . ALA A 1 110 ? -8.524 8.275 -12.807 1.00 85.56 110 ALA A C 1
ATOM 830 O O . ALA A 1 110 ? -7.410 7.962 -12.379 1.00 85.56 110 ALA A O 1
ATOM 831 N N . GLN A 1 111 ? -8.818 9.524 -13.199 1.00 84.56 111 GLN A N 1
ATOM 832 C CA . GLN A 1 111 ? -7.872 10.654 -13.242 1.00 84.56 111 GLN A CA 1
ATOM 833 C C . GLN A 1 111 ? -7.456 11.130 -11.836 1.00 84.56 111 GLN A C 1
ATOM 835 O O . GLN A 1 111 ? -7.835 12.194 -11.328 1.00 84.56 111 GLN A O 1
ATOM 840 N N . MET A 1 112 ? -6.665 10.299 -11.175 1.00 86.38 112 MET A N 1
ATOM 841 C CA . MET A 1 112 ? -6.197 10.436 -9.803 1.00 86.38 112 MET A CA 1
ATOM 842 C C . MET A 1 112 ? -4.686 10.193 -9.773 1.00 86.38 112 MET A C 1
ATOM 844 O O . MET A 1 112 ? -4.194 9.459 -10.633 1.00 86.38 112 MET A O 1
ATOM 848 N N . PRO A 1 113 ? -3.948 10.770 -8.804 1.00 87.06 113 PRO A N 1
ATOM 849 C CA . PRO A 1 113 ? -2.510 10.561 -8.717 1.00 87.06 113 PRO A CA 1
ATOM 850 C C . PRO A 1 113 ? -2.156 9.077 -8.738 1.00 87.06 113 PRO A C 1
ATOM 852 O O . PRO A 1 113 ? -2.854 8.279 -8.118 1.00 87.06 113 PRO A O 1
ATOM 855 N N . ILE A 1 114 ? -1.132 8.703 -9.499 1.00 87.56 114 ILE A N 1
ATOM 856 C CA . ILE A 1 114 ? -0.612 7.322 -9.568 1.00 87.56 114 ILE A CA 1
ATOM 857 C C . ILE A 1 114 ? 0.772 7.192 -8.921 1.00 87.56 114 ILE A C 1
ATOM 859 O O . ILE A 1 114 ? 1.300 6.094 -8.810 1.00 87.56 114 ILE A O 1
ATOM 863 N N . THR A 1 115 ? 1.360 8.326 -8.546 1.00 88.38 115 THR A N 1
ATOM 864 C CA . THR A 1 115 ? 2.623 8.469 -7.823 1.00 88.38 115 THR A CA 1
ATOM 865 C C . THR A 1 115 ? 2.667 9.879 -7.218 1.00 88.38 115 THR A C 1
ATOM 867 O O . THR A 1 115 ? 1.794 10.716 -7.495 1.00 88.38 115 THR A O 1
ATOM 870 N N . TRP A 1 116 ? 3.684 10.169 -6.414 1.00 88.38 116 TRP A N 1
ATOM 871 C CA . TRP A 1 116 ? 3.885 11.466 -5.779 1.00 88.38 116 TRP A CA 1
ATOM 872 C C . TRP A 1 116 ? 4.114 12.614 -6.764 1.00 88.38 116 TRP A C 1
ATOM 874 O O . TRP A 1 116 ? 3.607 13.715 -6.542 1.00 88.38 116 TRP A O 1
ATOM 884 N N . GLU A 1 117 ? 4.838 12.375 -7.854 1.00 89.19 117 GLU A N 1
ATOM 885 C CA . GLU A 1 117 ? 5.140 13.377 -8.877 1.00 89.19 117 GLU A CA 1
ATOM 886 C C . GLU A 1 117 ? 4.801 12.829 -10.257 1.00 89.19 117 GLU A C 1
ATOM 888 O O . GLU A 1 117 ? 5.137 11.701 -10.593 1.00 89.19 117 GLU A O 1
ATOM 893 N N . MET A 1 118 ? 4.099 13.614 -11.066 1.00 87.94 118 MET A N 1
ATOM 894 C CA . MET A 1 118 ? 3.612 13.150 -12.363 1.00 87.94 118 MET A CA 1
ATOM 895 C C . MET A 1 118 ? 3.941 14.156 -13.449 1.00 87.94 118 MET A C 1
ATOM 897 O O . MET A 1 118 ? 3.908 15.368 -13.228 1.00 87.94 118 MET A O 1
ATOM 901 N N . TYR A 1 119 ? 4.184 13.632 -14.641 1.00 85.69 119 TYR A N 1
ATOM 902 C CA . TYR A 1 119 ? 4.280 14.404 -15.864 1.00 85.69 119 TYR A CA 1
ATOM 903 C C . TYR A 1 119 ? 3.290 13.841 -16.877 1.00 85.69 119 TYR A C 1
ATOM 905 O O . TYR A 1 119 ? 3.371 12.669 -17.246 1.00 85.69 119 TYR A O 1
ATOM 913 N N . ASP A 1 120 ? 2.354 14.675 -17.312 1.00 85.19 120 ASP A N 1
ATOM 914 C CA . ASP A 1 120 ? 1.463 14.358 -18.416 1.00 85.19 120 ASP A CA 1
ATOM 915 C C . ASP A 1 120 ? 2.126 14.803 -19.721 1.00 85.19 120 ASP A C 1
ATOM 917 O O . ASP A 1 120 ? 2.337 15.989 -19.972 1.00 85.19 120 ASP A O 1
ATOM 921 N N . ARG A 1 121 ? 2.460 13.832 -20.569 1.00 79.12 121 ARG A N 1
ATOM 922 C CA . ARG A 1 121 ? 3.094 14.080 -21.865 1.00 79.12 121 ARG A CA 1
ATOM 923 C C . ARG A 1 121 ? 2.144 14.737 -22.870 1.00 79.12 121 ARG A C 1
ATOM 925 O O . ARG A 1 121 ? 2.621 15.468 -23.736 1.00 79.12 121 ARG A O 1
ATOM 932 N N . GLU A 1 122 ? 0.844 14.452 -22.817 1.00 83.12 122 GLU A N 1
ATOM 933 C CA . GLU A 1 122 ? -0.120 14.975 -23.792 1.00 83.12 122 GLU A CA 1
ATOM 934 C C . GLU A 1 122 ? -0.382 16.462 -23.563 1.00 83.12 122 GLU A C 1
ATOM 936 O O . GLU A 1 122 ? -0.368 17.250 -24.511 1.00 83.12 122 GLU A O 1
ATOM 941 N N . SER A 1 123 ? -0.583 16.850 -22.303 1.00 86.06 123 SER A N 1
ATOM 942 C CA . SER A 1 123 ? -0.806 18.248 -21.919 1.00 86.06 123 SER A CA 1
ATOM 943 C C . SER A 1 123 ? 0.491 19.017 -21.638 1.00 86.06 123 SER A C 1
ATOM 945 O O . SER A 1 123 ? 0.514 20.245 -21.733 1.00 86.06 123 SER 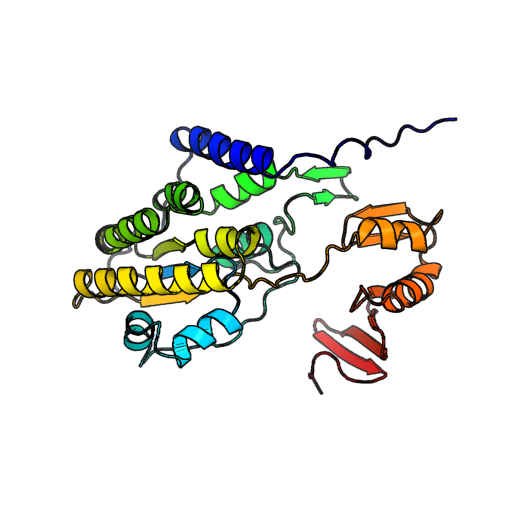A O 1
ATOM 947 N N . GLY A 1 124 ? 1.581 18.315 -21.315 1.00 85.44 124 GLY A N 1
ATOM 948 C CA . GLY A 1 124 ? 2.835 18.897 -20.837 1.00 85.44 124 GLY A CA 1
ATOM 949 C C . GLY A 1 124 ? 2.787 19.352 -19.373 1.00 85.44 124 GLY A C 1
ATOM 950 O O . GLY A 1 124 ? 3.732 19.998 -18.914 1.00 85.44 124 GLY A O 1
ATOM 951 N N . GLU A 1 125 ? 1.705 19.063 -18.646 1.00 88.38 125 GLU A N 1
ATOM 952 C CA . GLU A 1 125 ? 1.528 19.484 -17.259 1.00 88.38 125 GLU A CA 1
ATOM 953 C C . GLU A 1 125 ? 2.334 18.618 -16.284 1.00 88.38 125 GLU A C 1
ATOM 955 O O . GLU A 1 125 ? 2.460 17.402 -16.431 1.00 88.38 125 GLU A O 1
ATOM 960 N N . THR A 1 126 ? 2.863 19.253 -15.238 1.00 89.12 126 THR A N 1
ATOM 961 C CA . THR A 1 126 ? 3.503 18.571 -14.112 1.00 89.12 126 THR A CA 1
ATOM 962 C C . THR A 1 126 ? 2.634 18.676 -12.866 1.00 89.12 126 THR A C 1
ATOM 964 O O . THR A 1 126 ? 2.122 19.743 -12.522 1.00 89.12 126 THR A O 1
ATOM 967 N N . THR A 1 127 ? 2.496 17.562 -12.153 1.00 90.25 127 THR A N 1
ATOM 968 C CA . THR A 1 127 ? 1.970 17.540 -10.789 1.00 90.25 127 THR A CA 1
ATOM 969 C C . THR A 1 127 ? 3.130 17.337 -9.830 1.00 90.25 127 THR A C 1
ATOM 971 O O . THR A 1 127 ? 3.820 16.324 -9.880 1.00 90.25 127 THR A O 1
ATOM 974 N N . SER A 1 128 ? 3.342 18.317 -8.960 1.00 90.31 128 SER A N 1
ATOM 975 C CA . SER A 1 128 ? 4.370 18.274 -7.923 1.00 90.31 128 SER A CA 1
ATOM 976 C C . SER A 1 128 ? 3.958 17.420 -6.726 1.00 90.31 128 SER A C 1
ATOM 978 O O . SER A 1 128 ? 2.772 17.276 -6.418 1.00 90.31 128 SER A O 1
ATOM 980 N N . HIS A 1 129 ? 4.962 16.984 -5.965 1.00 89.62 129 HIS A N 1
ATOM 981 C CA . HIS A 1 129 ? 4.799 16.246 -4.714 1.00 89.62 129 HIS A CA 1
ATOM 982 C C . HIS A 1 129 ? 3.819 16.932 -3.748 1.00 89.62 129 HIS A C 1
ATOM 984 O O . HIS A 1 129 ? 2.916 16.309 -3.192 1.00 89.62 129 HIS A O 1
ATOM 990 N N . ILE A 1 130 ? 3.943 18.255 -3.594 1.00 89.75 130 ILE A N 1
ATOM 991 C CA . ILE A 1 130 ? 3.065 19.042 -2.721 1.00 89.75 130 ILE A CA 1
ATOM 992 C C . ILE A 1 130 ? 1.621 18.992 -3.222 1.00 89.75 130 ILE A C 1
ATOM 994 O O . ILE A 1 130 ? 0.716 18.786 -2.419 1.00 89.75 130 ILE A O 1
ATOM 998 N N . GLN A 1 131 ? 1.376 19.156 -4.525 1.00 90.62 131 GLN A N 1
ATOM 999 C CA . GLN A 1 131 ? 0.014 19.080 -5.067 1.00 90.62 131 GLN A CA 1
ATOM 1000 C C . GLN A 1 131 ? -0.618 17.709 -4.807 1.00 90.62 131 GLN A C 1
ATOM 1002 O O . GLN A 1 131 ? -1.790 17.651 -4.431 1.00 90.62 131 GLN A O 1
ATOM 1007 N N . THR A 1 132 ? 0.156 16.631 -4.935 1.00 90.94 132 THR A N 1
ATOM 1008 C CA . THR A 1 132 ? -0.300 15.275 -4.616 1.00 90.94 132 THR A CA 1
ATOM 1009 C C . THR A 1 132 ? -0.642 15.123 -3.135 1.00 90.94 132 THR A C 1
ATOM 1011 O O . THR A 1 132 ? -1.732 14.647 -2.823 1.00 90.94 132 THR A O 1
ATOM 1014 N N . ILE A 1 133 ? 0.198 15.624 -2.219 1.00 88.69 133 ILE A N 1
ATOM 1015 C CA . ILE A 1 133 ? -0.101 15.647 -0.776 1.00 88.69 133 ILE A CA 1
ATOM 1016 C C . ILE A 1 133 ? -1.400 16.415 -0.486 1.00 88.69 133 ILE A C 1
ATOM 1018 O O . ILE A 1 133 ? -2.285 15.913 0.209 1.00 88.69 133 ILE A O 1
ATOM 1022 N N . LEU A 1 134 ? -1.542 17.633 -1.025 1.00 89.56 134 LEU A N 1
ATOM 1023 C CA . LEU A 1 134 ? -2.742 18.452 -0.817 1.00 89.56 134 LEU A CA 1
ATOM 1024 C C . LEU A 1 134 ? -3.996 17.721 -1.323 1.00 89.56 134 LEU A C 1
ATOM 1026 O O . LEU A 1 134 ? -5.048 17.775 -0.683 1.00 89.56 134 LEU A O 1
ATOM 1030 N N . LYS A 1 135 ? -3.879 17.021 -2.459 1.00 89.25 135 LYS A N 1
ATOM 1031 C CA . LYS A 1 135 ? -4.958 16.216 -3.033 1.00 89.25 135 LYS A CA 1
ATOM 1032 C C . LYS A 1 135 ? -5.281 15.012 -2.147 1.00 89.25 135 LYS A C 1
ATOM 1034 O O . LYS A 1 135 ? -6.451 14.847 -1.815 1.00 89.25 135 LYS A O 1
ATOM 1039 N N . LEU A 1 136 ? -4.293 14.240 -1.692 1.00 89.75 136 LEU A N 1
ATOM 1040 C CA . LEU A 1 136 ? -4.480 13.122 -0.758 1.00 89.75 136 LEU A CA 1
ATOM 1041 C C . LEU A 1 136 ? -5.244 13.567 0.497 1.00 89.75 136 LEU A C 1
ATOM 1043 O O . LEU A 1 136 ? -6.281 12.998 0.838 1.00 89.75 136 LEU A O 1
ATOM 1047 N N . PHE A 1 137 ? -4.791 14.646 1.136 1.00 87.56 137 PHE A N 1
ATOM 1048 C CA . PHE A 1 137 ? -5.394 15.136 2.376 1.00 87.56 137 PHE A CA 1
ATOM 1049 C C . PHE A 1 137 ? -6.803 15.695 2.187 1.00 87.56 137 PHE A C 1
ATOM 1051 O O . PHE A 1 137 ? -7.600 15.665 3.122 1.00 87.56 137 PHE A O 1
ATOM 1058 N N . SER A 1 138 ? -7.158 16.135 0.977 1.00 89.62 138 SER A N 1
ATOM 1059 C CA . SER A 1 138 ? -8.534 16.543 0.673 1.00 89.62 138 SER A CA 1
ATOM 1060 C C . SER A 1 138 ? -9.547 15.389 0.754 1.00 89.62 138 SER A C 1
ATOM 1062 O O . SER A 1 138 ? -10.737 15.646 0.929 1.00 89.62 138 SER A O 1
ATOM 1064 N N . TYR A 1 139 ? -9.087 14.132 0.687 1.00 90.25 139 TYR A N 1
ATOM 1065 C CA . TYR A 1 139 ? -9.927 12.935 0.818 1.00 90.25 139 TYR A CA 1
ATOM 1066 C C . TYR A 1 139 ? -10.039 12.406 2.254 1.00 90.25 139 TYR A C 1
ATOM 1068 O O . TYR A 1 139 ? -10.834 11.496 2.509 1.00 90.25 139 TYR A O 1
ATOM 1076 N N . LEU A 1 140 ? -9.263 12.939 3.201 1.00 90.94 140 LEU A N 1
ATOM 1077 C CA . LEU A 1 140 ? -9.342 12.535 4.603 1.00 90.94 140 LEU A CA 1
ATOM 1078 C C . LEU A 1 140 ? -10.513 13.243 5.303 1.00 90.94 140 LEU A C 1
ATOM 1080 O O . LEU A 1 140 ? -10.739 14.440 5.087 1.00 90.94 140 LEU A O 1
ATOM 1084 N N . PRO A 1 141 ? -11.251 12.558 6.196 1.00 91.31 141 PRO A N 1
ATOM 1085 C CA . PRO A 1 141 ? -12.181 13.238 7.082 1.00 91.31 141 PRO A CA 1
ATOM 1086 C C . PRO A 1 141 ? -11.461 14.299 7.910 1.00 91.31 141 PRO A C 1
ATOM 1088 O O . PRO A 1 141 ? -10.379 14.073 8.449 1.00 91.31 141 PRO A O 1
ATOM 1091 N N . ARG A 1 142 ? -12.096 15.461 8.076 1.00 87.44 142 ARG A N 1
ATOM 1092 C CA . ARG A 1 142 ? -11.510 16.596 8.806 1.00 87.44 142 ARG A CA 1
ATOM 1093 C C . ARG A 1 142 ? -11.049 16.247 10.219 1.00 87.44 142 ARG A C 1
ATOM 1095 O O . ARG A 1 142 ? -10.026 16.756 10.660 1.00 87.44 142 ARG A O 1
ATOM 1102 N N . TYR A 1 143 ? -11.803 15.402 10.921 1.00 88.75 143 TYR A N 1
ATOM 1103 C CA . TYR A 1 143 ? -11.460 14.974 12.279 1.00 88.75 143 TYR A CA 1
ATOM 1104 C C . TYR A 1 143 ? -10.215 14.071 12.323 1.00 88.75 143 TYR A C 1
ATOM 1106 O O . TYR A 1 143 ? -9.615 13.933 13.384 1.00 88.75 143 TYR A O 1
ATOM 1114 N N . SER A 1 144 ? -9.806 13.499 11.186 1.00 90.88 144 SER A N 1
ATOM 1115 C CA . SER A 1 144 ? -8.629 12.636 11.060 1.00 90.88 144 SER A CA 1
ATOM 1116 C C . SER A 1 144 ? -7.397 13.374 10.538 1.00 90.88 144 SER A C 1
ATOM 1118 O O . SER A 1 144 ? -6.307 12.819 10.581 1.00 90.88 144 SER A O 1
ATOM 1120 N N . LEU A 1 145 ? -7.511 14.638 10.108 1.00 89.00 145 LEU A N 1
ATOM 1121 C CA . LEU A 1 145 ? -6.364 15.407 9.597 1.00 89.00 145 LEU A CA 1
ATOM 1122 C C . LEU A 1 145 ? -5.234 15.556 10.626 1.00 89.00 145 LEU A C 1
ATOM 1124 O O . LEU A 1 145 ? -4.065 15.612 10.259 1.00 89.00 145 LEU A O 1
ATOM 1128 N N . THR A 1 146 ? -5.549 15.581 11.921 1.00 86.50 146 THR A N 1
ATOM 1129 C CA . THR A 1 146 ? -4.526 15.634 12.977 1.00 86.50 146 THR A CA 1
ATOM 1130 C C . THR A 1 146 ? -3.716 14.344 13.085 1.00 86.50 146 THR A C 1
ATOM 1132 O O . THR A 1 146 ? -2.602 14.380 13.597 1.00 86.50 146 THR A O 1
ATOM 1135 N N . GLN A 1 147 ? -4.218 13.220 12.566 1.00 90.50 147 GLN A N 1
ATOM 1136 C CA . GLN A 1 147 ? -3.524 11.931 12.610 1.00 90.50 147 GLN A CA 1
ATOM 1137 C C . GLN A 1 147 ? -2.283 11.912 11.712 1.00 90.50 147 GLN A C 1
ATOM 1139 O O . GLN A 1 147 ? -1.357 11.160 11.991 1.00 90.50 147 GLN A O 1
ATOM 1144 N N . ILE A 1 148 ? -2.191 12.821 10.734 1.00 85.00 148 ILE A N 1
ATOM 1145 C CA . ILE A 1 148 ? -0.961 13.066 9.965 1.00 85.00 148 ILE A CA 1
ATOM 1146 C C . ILE A 1 148 ? 0.182 13.485 10.897 1.00 85.00 148 ILE A C 1
ATOM 1148 O O . ILE A 1 148 ? 1.305 13.031 10.746 1.00 85.00 148 ILE A O 1
ATOM 1152 N N . ILE A 1 149 ? -0.088 14.315 11.908 1.00 83.44 149 ILE A N 1
ATOM 1153 C CA . ILE A 1 149 ? 0.943 14.737 12.871 1.00 83.44 149 ILE A CA 1
ATOM 1154 C C . ILE A 1 149 ? 1.412 13.539 13.707 1.00 83.44 149 ILE A C 1
ATOM 1156 O O . ILE A 1 149 ? 2.564 13.485 14.136 1.00 83.44 149 ILE A O 1
ATOM 1160 N N . HIS A 1 150 ? 0.532 12.560 13.919 1.00 87.56 150 HIS A N 1
ATOM 1161 C CA . HIS A 1 150 ? 0.853 11.343 14.653 1.00 87.56 150 HIS A CA 1
ATOM 1162 C C . HIS A 1 150 ? 1.651 10.323 13.824 1.00 87.56 150 HIS A C 1
ATOM 1164 O O . HIS A 1 150 ? 2.057 9.315 14.390 1.00 87.56 150 HIS A O 1
ATOM 1170 N N . SER A 1 151 ? 1.911 10.570 12.531 1.00 85.94 151 SER A N 1
ATOM 1171 C CA . SER A 1 151 ? 2.780 9.706 11.716 1.00 85.94 151 SER A CA 1
ATOM 1172 C C . SER A 1 151 ? 4.266 9.863 12.050 1.00 85.94 151 SER A C 1
ATOM 1174 O O . SER A 1 151 ? 5.085 9.051 11.629 1.00 85.94 151 SER A O 1
ATOM 1176 N N . VAL A 1 152 ? 4.636 10.901 12.810 1.00 87.31 152 VAL A N 1
ATOM 1177 C CA . VAL A 1 152 ? 6.024 11.134 13.218 1.00 87.31 152 VAL A CA 1
ATOM 1178 C C . VAL A 1 152 ? 6.471 10.026 14.185 1.00 87.31 152 VAL A C 1
ATOM 1180 O O . VAL A 1 152 ? 5.847 9.870 15.237 1.00 87.31 152 VAL A O 1
ATOM 1183 N N . PRO A 1 153 ? 7.570 9.301 13.895 1.00 83.69 153 PRO A N 1
ATOM 1184 C CA . PRO A 1 153 ? 8.088 8.257 14.777 1.00 83.69 153 PRO A CA 1
ATOM 1185 C C . PRO A 1 153 ? 8.256 8.725 16.229 1.00 83.69 153 PRO A C 1
ATOM 1187 O O . PRO A 1 153 ? 8.785 9.810 16.490 1.00 83.69 153 PRO A O 1
ATOM 1190 N N . GLY A 1 154 ? 7.798 7.903 17.175 1.00 84.31 154 GLY A N 1
ATOM 1191 C CA . GLY A 1 154 ? 7.727 8.218 18.606 1.00 84.31 154 GLY A CA 1
ATOM 1192 C C . GLY A 1 154 ? 6.398 8.832 19.068 1.00 84.31 154 GLY A C 1
ATOM 1193 O O . GLY A 1 154 ? 6.212 9.039 20.269 1.00 84.31 154 GLY A O 1
ATOM 1194 N N . MET A 1 155 ? 5.460 9.104 18.155 1.00 89.69 155 MET A N 1
ATOM 1195 C CA . MET A 1 155 ? 4.125 9.626 18.479 1.00 89.69 155 MET A CA 1
ATOM 1196 C C . MET A 1 155 ? 3.050 8.531 18.614 1.00 89.69 155 MET A C 1
ATOM 1198 O O . MET A 1 155 ? 1.876 8.862 18.777 1.00 89.69 155 MET A O 1
ATOM 1202 N N . ASP A 1 156 ? 3.418 7.245 18.620 1.00 89.19 156 ASP A N 1
ATOM 1203 C CA . ASP A 1 156 ? 2.496 6.094 18.665 1.00 89.19 156 ASP A CA 1
ATOM 1204 C C . ASP A 1 156 ? 1.521 6.141 19.828 1.00 89.19 156 ASP A C 1
ATOM 1206 O O . ASP A 1 156 ? 0.326 5.903 19.673 1.00 89.19 156 ASP A O 1
ATOM 1210 N N . LEU A 1 157 ? 2.015 6.495 21.015 1.00 93.38 157 LEU A N 1
ATOM 1211 C CA . LEU A 1 157 ? 1.166 6.592 22.196 1.00 93.38 157 LEU A CA 1
ATOM 1212 C C . LEU A 1 157 ? 0.128 7.705 22.031 1.00 93.38 157 LEU A C 1
ATOM 1214 O O . LEU A 1 157 ? -0.999 7.565 22.505 1.00 93.38 157 LEU A O 1
ATOM 1218 N N . LEU A 1 158 ? 0.476 8.796 21.337 1.00 93.56 158 LEU A N 1
ATOM 1219 C CA . LEU A 1 158 ? -0.474 9.865 21.043 1.00 93.56 158 LEU A CA 1
ATOM 1220 C C . LEU A 1 158 ? -1.474 9.434 19.964 1.00 93.56 158 LEU A C 1
ATOM 1222 O O . LEU A 1 158 ? -2.663 9.715 20.118 1.00 93.56 158 LEU A O 1
ATOM 1226 N N . ALA A 1 159 ? -1.027 8.710 18.932 1.00 93.88 159 ALA A N 1
ATOM 1227 C CA . ALA A 1 159 ? -1.910 8.083 17.949 1.00 93.88 159 ALA A CA 1
ATOM 1228 C C . ALA A 1 159 ? -2.920 7.150 18.642 1.00 93.88 159 ALA A C 1
ATOM 1230 O O . ALA A 1 159 ? -4.128 7.269 18.440 1.00 93.88 159 ALA A O 1
ATOM 1231 N N . GLY A 1 160 ? -2.443 6.298 19.551 1.00 95.56 160 GLY A N 1
ATOM 1232 C CA . GLY A 1 160 ? -3.265 5.402 20.358 1.00 95.56 160 GLY A CA 1
ATOM 1233 C C . GLY A 1 160 ? -4.248 6.148 21.258 1.00 95.56 160 GLY A C 1
ATOM 1234 O O . GLY A 1 160 ? -5.433 5.824 21.296 1.00 95.56 160 GLY A O 1
ATOM 1235 N N . CYS A 1 161 ? -3.814 7.222 21.923 1.00 95.31 161 CYS A N 1
ATOM 1236 C CA . CYS A 1 161 ? -4.724 8.090 22.676 1.00 95.31 161 CYS A CA 1
ATOM 1237 C C . CYS A 1 161 ? -5.795 8.717 21.773 1.00 95.31 161 CYS A C 1
ATOM 1239 O O . CYS A 1 161 ? -6.950 8.845 22.183 1.00 95.31 161 CYS A O 1
ATOM 1241 N N . ALA A 1 162 ? -5.439 9.097 20.543 1.00 95.00 162 ALA A N 1
ATOM 1242 C CA . ALA A 1 162 ? -6.385 9.649 19.584 1.00 95.00 162 ALA A CA 1
ATOM 1243 C C . ALA A 1 162 ? -7.453 8.619 19.181 1.00 95.00 162 ALA A C 1
ATOM 1245 O O . ALA A 1 162 ? -8.627 8.993 19.098 1.00 95.00 162 ALA A O 1
ATOM 1246 N N . LEU A 1 163 ? -7.081 7.339 19.026 1.00 96.88 163 LEU A N 1
ATOM 1247 C CA . LEU A 1 163 ? -8.005 6.230 18.742 1.00 96.88 163 LEU A CA 1
ATOM 1248 C C . LEU A 1 163 ? -9.120 6.129 19.791 1.00 96.88 163 LEU A C 1
ATOM 1250 O O . LEU A 1 163 ? -10.269 5.855 19.446 1.00 96.88 163 LEU A O 1
ATOM 1254 N N . LEU A 1 164 ? -8.830 6.433 21.057 1.00 97.00 164 LEU A N 1
ATOM 1255 C CA . LEU A 1 164 ? -9.812 6.377 22.146 1.00 97.00 164 LEU A CA 1
ATOM 1256 C C . LEU A 1 164 ? -10.901 7.465 22.068 1.00 97.00 164 LEU A C 1
ATOM 1258 O O . LEU A 1 164 ? -11.867 7.421 22.824 1.00 97.00 164 LEU A O 1
ATOM 1262 N N . ASN A 1 165 ? -10.811 8.422 21.137 1.00 95.00 165 ASN A N 1
ATOM 1263 C CA . ASN A 1 165 ? -11.909 9.361 20.862 1.00 95.00 165 ASN A CA 1
ATOM 1264 C C . ASN A 1 165 ? -12.98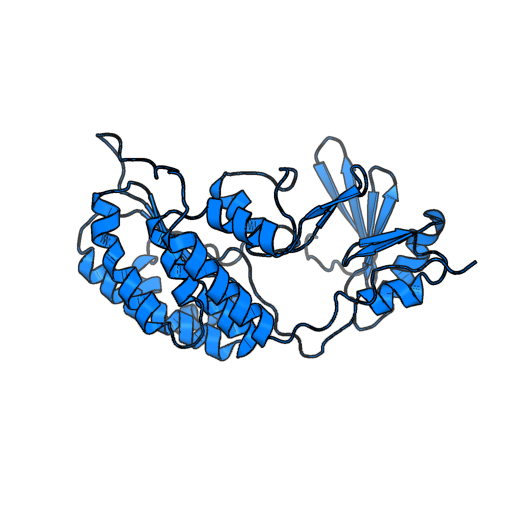9 8.768 19.938 1.00 95.00 165 ASN A C 1
ATOM 1266 O O . ASN A 1 165 ? -14.061 9.357 19.774 1.00 95.00 165 ASN A O 1
ATOM 1270 N N . THR A 1 166 ? -12.731 7.600 19.349 1.00 95.44 166 THR A N 1
ATOM 1271 C CA . THR A 1 166 ? -13.615 6.933 18.385 1.00 95.44 166 THR A CA 1
ATOM 1272 C C . THR A 1 166 ? -15.043 6.688 18.887 1.00 95.44 166 THR A C 1
ATOM 1274 O O . THR A 1 166 ? -15.963 6.935 18.107 1.00 95.44 166 THR A O 1
ATOM 1277 N N . PRO A 1 167 ? -15.305 6.278 20.149 1.00 94.75 167 PRO A N 1
ATOM 1278 C CA . PRO A 1 167 ? -16.674 6.043 20.614 1.00 94.75 167 PRO A CA 1
ATOM 1279 C C . PRO A 1 167 ? -17.587 7.261 20.446 1.00 94.75 167 PRO A C 1
ATOM 1281 O O . PRO A 1 167 ? -18.716 7.103 19.979 1.00 94.75 167 PRO A O 1
ATOM 1284 N N . ARG A 1 168 ? -17.057 8.460 20.739 1.00 93.75 168 ARG A N 1
ATOM 1285 C CA . ARG A 1 168 ? -17.747 9.738 20.534 1.00 93.75 168 ARG A CA 1
ATOM 1286 C C . ARG A 1 168 ? -17.965 10.020 19.051 1.00 93.75 168 ARG A C 1
ATOM 1288 O O . ARG A 1 168 ? -19.048 10.437 18.664 1.00 93.75 168 ARG A O 1
ATOM 1295 N N . MET A 1 169 ? -16.957 9.792 18.209 1.00 94.38 169 MET A N 1
ATOM 1296 C CA . MET A 1 169 ? -17.110 9.981 16.761 1.00 94.38 169 MET A CA 1
ATOM 1297 C C . MET A 1 169 ? -18.208 9.065 16.203 1.00 94.38 169 MET A C 1
ATOM 1299 O O . MET A 1 169 ? -19.020 9.500 15.397 1.00 94.38 169 MET A O 1
ATOM 1303 N N . LEU A 1 170 ? -18.312 7.832 16.699 1.00 94.44 170 LEU A N 1
ATOM 1304 C CA . LEU A 1 170 ? -19.369 6.888 16.324 1.00 94.44 170 LEU A CA 1
ATOM 1305 C C . LEU A 1 170 ? -20.764 7.272 16.855 1.00 94.44 170 LEU A C 1
ATOM 1307 O O . LEU A 1 170 ? -21.733 6.598 16.518 1.00 94.44 170 LEU A O 1
ATOM 1311 N N . ASP A 1 171 ? -20.891 8.268 17.738 1.00 91.44 171 ASP A N 1
ATOM 1312 C CA . ASP A 1 171 ? -22.193 8.857 18.101 1.00 91.44 171 ASP A CA 1
ATOM 1313 C C . ASP A 1 171 ? -22.628 9.934 17.091 1.00 91.44 171 ASP A C 1
ATOM 1315 O O . ASP A 1 171 ? -23.818 10.206 16.945 1.00 91.44 171 ASP A O 1
ATOM 1319 N N . GLU A 1 172 ? -21.668 10.541 16.386 1.00 91.06 172 GLU A N 1
ATOM 1320 C CA . GLU A 1 172 ? -21.886 11.669 15.474 1.00 91.06 172 GLU A CA 1
ATOM 1321 C C . GLU A 1 172 ? -21.896 11.237 13.989 1.00 91.06 172 GLU A C 1
ATOM 1323 O O . GLU A 1 172 ? -22.604 11.834 13.173 1.00 91.06 172 GLU A O 1
ATOM 1328 N N . TYR A 1 173 ? -21.154 10.182 13.629 1.00 92.06 173 TYR A N 1
ATOM 1329 C CA . TYR A 1 173 ? -20.943 9.737 12.247 1.00 92.06 173 TYR A CA 1
ATOM 1330 C C . TYR A 1 173 ? -21.303 8.260 12.045 1.00 92.06 173 TYR A C 1
ATOM 1332 O O . TYR A 1 173 ? -20.998 7.405 12.874 1.00 92.06 173 TYR A O 1
ATOM 1340 N N . SER A 1 174 ? -21.892 7.934 10.888 1.00 92.31 174 SER A N 1
ATOM 1341 C CA . SER A 1 174 ? -22.156 6.538 10.496 1.00 92.31 174 SER A CA 1
ATOM 1342 C C . SER A 1 174 ? -20.919 5.793 10.006 1.00 92.31 174 SER A C 1
ATOM 1344 O O . SER A 1 174 ? -20.929 4.565 9.971 1.00 92.31 174 SER A O 1
ATOM 1346 N N . ILE A 1 175 ? -19.881 6.522 9.599 1.00 94.12 175 ILE A N 1
ATOM 1347 C CA . ILE A 1 175 ? -18.594 5.981 9.168 1.00 94.12 175 ILE A CA 1
ATOM 1348 C C . ILE A 1 175 ? -17.512 6.827 9.833 1.00 94.12 175 ILE A C 1
ATOM 1350 O O . ILE A 1 175 ? -17.455 8.043 9.629 1.00 94.12 175 ILE A O 1
ATOM 1354 N N . VAL A 1 176 ? -16.675 6.175 10.631 1.00 96.44 176 VAL A N 1
ATOM 1355 C CA . VAL A 1 176 ? -15.506 6.764 11.276 1.00 96.44 176 VAL A CA 1
ATOM 1356 C C . VAL A 1 176 ? -14.263 6.115 10.695 1.00 96.44 176 VAL A C 1
ATOM 1358 O O . VAL A 1 176 ? -14.116 4.898 10.772 1.00 96.44 176 VAL A O 1
ATOM 1361 N N . GLU A 1 177 ? -13.375 6.921 10.121 1.00 96.44 177 GLU A N 1
ATOM 1362 C CA . GLU A 1 177 ? -12.076 6.455 9.630 1.00 96.44 177 GLU A CA 1
ATOM 1363 C C . GLU A 1 177 ? -10.964 6.898 10.569 1.00 96.44 177 GLU A C 1
ATOM 1365 O O . GLU A 1 177 ? -10.843 8.077 10.916 1.00 96.44 177 GLU A O 1
ATOM 1370 N N . PHE A 1 178 ? -10.129 5.947 10.951 1.00 97.44 178 PHE A N 1
ATOM 1371 C CA . PHE A 1 178 ? -8.968 6.173 11.783 1.00 97.44 178 PHE A CA 1
ATOM 1372 C C . PHE A 1 178 ? -7.718 5.669 11.060 1.00 97.44 178 PHE A C 1
ATOM 1374 O O . PHE A 1 178 ? -7.695 4.551 10.559 1.00 97.44 178 PHE A O 1
ATOM 1381 N N . PHE A 1 179 ? -6.684 6.495 11.014 1.00 96.19 179 PHE A N 1
ATOM 1382 C CA . PHE A 1 179 ? -5.449 6.272 10.282 1.00 96.19 179 PHE A CA 1
ATOM 1383 C C . PHE A 1 179 ? -4.302 6.073 11.261 1.00 96.19 179 PHE A C 1
ATOM 1385 O O . PHE A 1 179 ? -3.987 6.942 12.077 1.00 96.19 179 PHE A O 1
ATOM 1392 N N . TRP A 1 180 ? -3.662 4.919 11.145 1.00 96.81 180 TRP A N 1
ATOM 1393 C CA . TRP A 1 180 ? -2.420 4.584 11.815 1.00 96.81 180 TRP A CA 1
ATOM 1394 C C . TRP A 1 180 ? -1.276 4.705 10.802 1.00 96.81 180 TRP A C 1
ATOM 1396 O O . TRP A 1 180 ? -0.773 3.714 10.287 1.00 96.81 180 TRP A O 1
ATOM 1406 N N . PHE A 1 181 ? -0.900 5.947 10.484 1.00 93.44 181 PHE A N 1
ATOM 1407 C CA . PHE A 1 181 ? 0.132 6.264 9.482 1.00 93.44 181 PHE A CA 1
ATOM 1408 C C . PHE A 1 181 ? 1.564 5.911 9.917 1.00 93.44 181 PHE A C 1
ATOM 1410 O O . PHE A 1 181 ? 2.495 5.904 9.121 1.00 93.44 181 PHE A O 1
ATOM 1417 N N . ILE A 1 182 ? 1.777 5.672 11.209 1.00 93.19 182 ILE A N 1
ATOM 1418 C CA . ILE A 1 182 ? 3.120 5.555 11.781 1.00 93.19 182 ILE A CA 1
ATOM 1419 C C . ILE A 1 182 ? 3.833 4.246 11.400 1.00 93.19 182 ILE A C 1
ATOM 1421 O O . ILE A 1 182 ? 5.061 4.200 11.419 1.00 93.19 182 ILE A O 1
ATOM 1425 N N . THR A 1 183 ? 3.102 3.201 10.997 1.00 94.31 183 THR A N 1
ATOM 1426 C CA . THR A 1 183 ? 3.693 1.942 10.511 1.00 94.31 183 THR A CA 1
ATOM 1427 C C . THR A 1 183 ? 4.478 2.124 9.216 1.00 94.31 183 THR A C 1
ATOM 1429 O O . THR A 1 183 ? 5.520 1.485 9.065 1.00 94.31 183 THR A O 1
ATOM 1432 N N . ASP A 1 184 ? 4.042 3.012 8.322 1.00 93.31 184 ASP A N 1
ATOM 1433 C CA . ASP A 1 184 ? 4.787 3.354 7.107 1.00 93.31 184 ASP A CA 1
ATOM 1434 C C . ASP A 1 184 ? 6.085 4.096 7.446 1.00 93.31 184 ASP A C 1
ATOM 1436 O O . ASP A 1 184 ? 7.189 3.656 7.113 1.00 93.31 184 ASP A O 1
ATOM 1440 N N . ALA A 1 185 ? 5.974 5.152 8.258 1.00 90.69 185 ALA A N 1
ATOM 1441 C CA . ALA A 1 185 ? 7.129 5.915 8.722 1.00 90.69 185 ALA A CA 1
ATOM 1442 C C . ALA A 1 185 ? 8.156 5.036 9.459 1.00 90.69 185 ALA A C 1
ATOM 1444 O O . ALA A 1 185 ? 9.366 5.208 9.277 1.00 90.69 185 ALA A O 1
ATOM 1445 N N . TYR A 1 186 ? 7.699 4.081 10.276 1.00 91.75 186 TYR A N 1
ATOM 1446 C CA . TYR A 1 186 ? 8.598 3.144 10.940 1.00 91.75 186 TYR A CA 1
ATOM 1447 C C . TYR A 1 186 ? 9.293 2.205 9.978 1.00 91.75 186 TYR A C 1
ATOM 1449 O O . TYR A 1 186 ? 10.505 2.041 10.098 1.00 91.75 186 TYR A O 1
ATOM 1457 N N . GLY A 1 187 ? 8.580 1.604 9.029 1.00 91.12 187 GLY A N 1
ATOM 1458 C CA . GLY A 1 187 ? 9.234 0.680 8.112 1.00 91.12 187 GLY A CA 1
ATOM 1459 C C . GLY A 1 187 ? 10.250 1.388 7.219 1.00 91.12 187 GLY A C 1
ATOM 1460 O O . GLY A 1 187 ? 11.365 0.892 7.080 1.00 91.12 187 GLY A O 1
ATOM 1461 N N . HIS A 1 188 ? 9.944 2.598 6.740 1.00 88.75 188 HIS A N 1
ATOM 1462 C CA . HIS A 1 188 ? 10.877 3.381 5.930 1.00 88.75 188 HIS A CA 1
ATOM 1463 C C . HIS A 1 188 ? 12.140 3.833 6.678 1.00 88.75 188 HIS A C 1
ATOM 1465 O O . HIS A 1 188 ? 13.200 3.955 6.064 1.00 88.75 188 HIS A O 1
ATOM 1471 N N . VAL A 1 189 ? 12.051 4.126 7.981 1.00 88.62 189 VAL A N 1
ATOM 1472 C CA . VAL A 1 189 ? 13.167 4.735 8.733 1.00 88.62 189 VAL A CA 1
ATOM 1473 C C . VAL A 1 189 ? 13.889 3.741 9.648 1.00 88.62 189 VAL A C 1
ATOM 1475 O O . VAL A 1 189 ? 15.094 3.875 9.864 1.00 88.62 189 VAL A O 1
ATOM 1478 N N . PHE A 1 190 ? 13.173 2.760 10.193 1.00 89.81 190 PHE A N 1
ATOM 1479 C CA . PHE A 1 190 ? 13.649 1.876 11.261 1.00 89.81 190 PHE A CA 1
ATOM 1480 C C . PHE A 1 190 ? 13.481 0.377 10.955 1.00 89.81 190 PHE A C 1
ATOM 1482 O O . PHE A 1 190 ? 14.094 -0.444 11.635 1.00 89.81 190 PHE A O 1
ATOM 1489 N N . GLY A 1 191 ? 12.734 0.015 9.907 1.00 90.94 191 GLY A N 1
ATOM 1490 C CA . GLY A 1 191 ? 12.613 -1.359 9.419 1.00 90.94 191 GLY A CA 1
ATOM 1491 C C . GLY A 1 191 ? 11.507 -2.189 10.083 1.00 90.94 191 GLY A C 1
ATOM 1492 O O . GLY A 1 191 ? 10.659 -1.676 10.815 1.00 90.94 191 GLY A O 1
ATOM 1493 N N . GLU A 1 192 ? 11.508 -3.495 9.789 1.00 94.62 192 GLU A N 1
ATOM 1494 C CA . GLU A 1 192 ? 10.383 -4.412 10.063 1.00 94.62 192 GLU A CA 1
ATOM 1495 C C . GLU A 1 192 ? 10.043 -4.530 11.550 1.00 94.62 192 GLU A C 1
ATOM 1497 O O . GLU A 1 192 ? 8.870 -4.511 11.917 1.00 94.62 192 GLU A O 1
ATOM 1502 N N . GLU A 1 193 ? 11.054 -4.618 12.415 1.00 94.88 193 GLU A N 1
ATOM 1503 C CA . GLU A 1 193 ? 10.839 -4.800 13.855 1.00 94.88 193 GLU A CA 1
ATOM 1504 C C . GLU A 1 193 ? 10.102 -3.602 14.469 1.00 94.88 193 GLU A C 1
ATOM 1506 O O . GLU A 1 193 ? 9.186 -3.785 15.266 1.00 94.88 193 GLU A O 1
ATOM 1511 N N . SER A 1 194 ? 10.393 -2.375 14.026 1.00 93.62 194 SER A N 1
ATOM 1512 C CA . SER A 1 194 ? 9.643 -1.198 14.478 1.00 93.62 194 SER A CA 1
ATOM 1513 C C . SER A 1 194 ? 8.209 -1.167 13.938 1.00 93.62 194 SER A C 1
ATOM 1515 O O . SER A 1 194 ? 7.313 -0.672 14.623 1.00 93.62 194 SER A O 1
ATOM 1517 N N . GLN A 1 195 ? 7.944 -1.733 12.752 1.00 94.44 195 GLN A N 1
ATOM 1518 C CA . GLN A 1 195 ? 6.563 -1.908 12.284 1.00 94.44 195 GLN A CA 1
ATOM 1519 C C . GLN A 1 195 ? 5.796 -2.897 13.171 1.00 94.44 195 GLN A C 1
ATOM 1521 O O . GLN A 1 195 ? 4.649 -2.627 13.531 1.00 94.44 195 GLN A O 1
ATOM 1526 N N . LYS A 1 196 ? 6.434 -4.013 13.552 1.00 96.19 196 LYS A N 1
ATOM 1527 C CA . LYS A 1 196 ? 5.866 -5.026 14.457 1.00 96.19 196 LYS A CA 1
ATOM 1528 C C . LYS A 1 196 ? 5.554 -4.445 15.834 1.00 96.19 196 LYS A C 1
ATOM 1530 O O . LYS A 1 196 ? 4.440 -4.591 16.330 1.00 96.19 196 LYS A O 1
ATOM 1535 N N . GLU A 1 197 ? 6.493 -3.712 16.424 1.00 95.81 197 GLU A N 1
ATOM 1536 C CA . GLU A 1 197 ? 6.266 -3.026 17.699 1.00 95.81 197 GLU A CA 1
ATOM 1537 C C . GLU A 1 197 ? 5.087 -2.043 17.610 1.00 95.81 197 GLU A C 1
ATOM 1539 O O . GLU A 1 197 ? 4.237 -2.007 18.501 1.00 95.81 197 GLU A O 1
ATOM 1544 N N . SER A 1 198 ? 4.978 -1.293 16.510 1.00 96.00 198 SER A N 1
ATOM 1545 C CA . SER A 1 198 ? 3.886 -0.336 16.311 1.00 96.00 198 SER A CA 1
ATOM 1546 C C . SER A 1 198 ? 2.508 -1.008 16.231 1.00 96.00 198 SER A C 1
ATOM 1548 O O . SER A 1 198 ? 1.554 -0.513 16.836 1.00 96.00 198 SER A O 1
ATOM 1550 N N . ILE A 1 199 ? 2.382 -2.163 15.564 1.00 97.19 199 ILE A N 1
ATOM 1551 C CA . ILE A 1 199 ? 1.100 -2.892 15.517 1.00 97.19 199 ILE A CA 1
ATOM 1552 C C . ILE A 1 199 ? 0.733 -3.539 16.859 1.00 97.19 199 ILE A C 1
ATOM 1554 O O . ILE A 1 199 ? -0.454 -3.630 17.171 1.00 97.19 199 ILE A O 1
ATOM 1558 N N . VAL A 1 200 ? 1.713 -3.924 17.683 1.00 98.00 200 VAL A N 1
ATOM 1559 C CA . VAL A 1 200 ? 1.458 -4.389 19.059 1.00 98.00 200 VAL A CA 1
ATOM 1560 C C . VAL A 1 200 ? 0.945 -3.238 19.927 1.00 98.00 200 VAL A C 1
ATOM 1562 O O . VAL A 1 200 ? -0.050 -3.394 20.633 1.00 98.00 200 VAL A O 1
ATOM 1565 N N . ILE A 1 201 ? 1.546 -2.046 19.817 1.00 97.44 201 ILE A N 1
ATOM 1566 C CA . ILE A 1 201 ? 1.047 -0.843 20.505 1.00 97.44 201 ILE A CA 1
ATOM 1567 C C . ILE A 1 201 ? -0.389 -0.534 20.064 1.00 97.44 201 ILE A C 1
ATOM 1569 O O . ILE A 1 201 ? -1.247 -0.240 20.901 1.00 97.44 201 ILE A O 1
ATOM 1573 N N . LEU A 1 202 ? -0.678 -0.617 18.763 1.00 98.06 202 LEU A N 1
ATOM 1574 C CA . LEU A 1 202 ? -2.041 -0.463 18.273 1.00 98.06 202 LEU A CA 1
ATOM 1575 C C . LEU A 1 202 ? -2.989 -1.493 18.897 1.00 98.06 202 LEU A C 1
ATOM 1577 O O . LEU A 1 202 ? -4.080 -1.102 19.305 1.00 98.06 202 LEU A O 1
ATOM 1581 N N . ASP A 1 203 ? -2.609 -2.772 18.978 1.00 98.69 203 ASP A N 1
ATOM 1582 C CA . ASP A 1 203 ? -3.447 -3.829 19.561 1.00 98.69 203 ASP A CA 1
ATOM 1583 C C . ASP A 1 203 ? -3.829 -3.521 21.017 1.00 98.69 203 ASP A C 1
ATOM 1585 O O . ASP A 1 203 ? -4.999 -3.644 21.392 1.00 98.69 203 ASP A O 1
ATOM 1589 N N . ASP A 1 204 ? -2.886 -3.017 21.817 1.00 98.50 204 ASP A N 1
ATOM 1590 C CA . ASP A 1 204 ? -3.137 -2.605 23.201 1.00 98.50 204 ASP A CA 1
ATOM 1591 C C . ASP A 1 204 ? -4.184 -1.481 23.293 1.00 98.50 204 ASP A C 1
ATOM 1593 O O . ASP A 1 204 ? -5.140 -1.546 24.086 1.00 98.50 204 ASP A O 1
ATOM 1597 N N . PHE A 1 205 ? -4.044 -0.447 22.456 1.00 98.62 205 PHE A N 1
ATOM 1598 C CA . PHE A 1 205 ? -5.016 0.647 22.380 1.00 98.62 205 PHE A CA 1
ATOM 1599 C C . PHE A 1 205 ? -6.349 0.205 21.779 1.00 98.62 205 PHE A C 1
ATOM 1601 O O . PHE A 1 205 ? -7.404 0.677 22.210 1.00 98.62 205 PHE A O 1
ATOM 1608 N N . PHE A 1 206 ? -6.330 -0.733 20.839 1.00 98.56 206 PHE A N 1
ATOM 1609 C CA . PHE A 1 206 ? -7.526 -1.344 20.286 1.00 98.56 206 PHE A CA 1
ATOM 1610 C C . PHE A 1 206 ? -8.285 -2.114 21.373 1.00 98.56 206 PHE A C 1
ATOM 1612 O O . PHE A 1 206 ? -9.493 -1.943 21.516 1.00 98.56 206 PHE A O 1
ATOM 1619 N N . GLY A 1 207 ? -7.590 -2.845 22.248 1.00 98.44 207 GLY A N 1
ATOM 1620 C CA . GLY A 1 207 ? -8.187 -3.468 23.430 1.00 98.44 207 GLY A CA 1
ATOM 1621 C C . GLY A 1 207 ? -8.847 -2.463 24.380 1.00 98.44 207 GLY A C 1
ATOM 1622 O O . GLY A 1 207 ? -9.940 -2.711 24.899 1.00 98.44 207 GLY A O 1
ATOM 1623 N N . LEU A 1 208 ? -8.217 -1.305 24.605 1.00 98.56 208 LEU A N 1
ATOM 1624 C CA . LEU A 1 208 ? -8.817 -0.206 25.373 1.00 98.56 208 LEU A CA 1
ATOM 1625 C C . LEU A 1 208 ? -10.071 0.352 24.688 1.00 98.56 208 LEU A C 1
ATOM 1627 O O . LEU A 1 208 ? -11.083 0.563 25.361 1.00 98.56 208 LEU A O 1
ATOM 1631 N N . LEU A 1 209 ? -10.028 0.539 23.368 1.00 98.38 209 LEU A N 1
ATOM 1632 C CA . LEU A 1 209 ? -11.170 0.981 22.574 1.00 98.38 209 LEU A CA 1
ATOM 1633 C C . LEU A 1 209 ? -12.338 -0.007 22.676 1.00 98.38 209 LEU A C 1
ATOM 1635 O O . LEU A 1 209 ? -13.455 0.413 22.970 1.00 98.38 209 LEU A O 1
ATOM 1639 N N . LEU A 1 210 ? -12.101 -1.309 22.492 1.00 97.06 210 LEU A N 1
ATOM 1640 C CA . LEU A 1 210 ? -13.144 -2.337 22.597 1.00 97.06 210 LEU A CA 1
ATOM 1641 C C . LEU A 1 210 ? -13.823 -2.307 23.973 1.00 97.06 210 LEU A C 1
ATOM 1643 O O . LEU A 1 210 ? -15.049 -2.370 24.065 1.00 97.06 210 LEU A O 1
ATOM 1647 N N . ARG A 1 211 ? -13.046 -2.122 25.050 1.00 97.38 211 ARG A N 1
ATOM 1648 C CA . ARG A 1 211 ? -13.598 -1.955 26.405 1.00 97.38 211 ARG A CA 1
ATOM 1649 C C . ARG A 1 211 ? -14.472 -0.707 26.538 1.00 97.38 211 ARG A C 1
ATOM 1651 O O . ARG A 1 211 ? -15.488 -0.766 27.224 1.00 97.38 211 ARG A O 1
ATOM 1658 N N . GLN A 1 212 ? -14.100 0.405 25.901 1.00 96.88 212 GLN A N 1
ATOM 1659 C CA . GLN A 1 212 ? -14.907 1.632 25.899 1.00 96.88 212 GLN A CA 1
ATOM 1660 C C . GLN A 1 212 ? -16.185 1.499 25.066 1.00 96.88 212 GLN A C 1
ATOM 1662 O O . GLN A 1 212 ? -17.219 2.041 25.450 1.00 96.88 212 GLN A O 1
ATOM 1667 N N . LEU A 1 213 ? -16.125 0.780 23.942 1.00 95.25 213 LEU A N 1
ATOM 1668 C CA . LEU A 1 213 ? -17.298 0.488 23.118 1.00 95.25 213 LEU A CA 1
ATOM 1669 C C . LEU A 1 213 ? -18.286 -0.423 23.858 1.00 95.25 213 LEU A C 1
ATOM 1671 O O . LEU A 1 213 ? -19.498 -0.259 23.710 1.00 95.25 213 LEU A O 1
ATOM 1675 N N . GLY A 1 214 ? -17.792 -1.346 24.688 1.00 92.94 214 GLY A N 1
ATOM 1676 C CA . GLY A 1 214 ? -18.626 -2.239 25.486 1.00 92.94 214 GLY A CA 1
ATOM 1677 C C . GLY A 1 214 ? -19.546 -3.076 24.596 1.00 92.94 214 GLY A C 1
ATOM 1678 O O . GLY A 1 214 ? -19.082 -3.842 23.762 1.00 92.94 214 GLY A O 1
ATOM 1679 N N . SER A 1 215 ? -20.861 -2.924 24.766 1.00 90.00 215 SER A N 1
ATOM 1680 C CA . SER A 1 215 ? -21.883 -3.608 23.959 1.00 90.00 215 SER A CA 1
ATOM 1681 C C . SER A 1 215 ? -22.412 -2.776 22.784 1.00 90.00 215 SER A C 1
ATOM 1683 O O . SER A 1 215 ? -23.380 -3.183 22.137 1.00 90.00 215 SER A O 1
ATOM 1685 N N . LYS A 1 216 ? -21.818 -1.605 22.501 1.00 91.06 216 LYS A N 1
ATOM 1686 C CA . LYS A 1 216 ? -22.217 -0.756 21.372 1.00 91.06 216 LYS A CA 1
ATOM 1687 C C . LYS A 1 216 ? -22.005 -1.529 20.062 1.00 91.06 216 LYS A C 1
ATOM 1689 O O . LYS A 1 216 ? -20.881 -1.947 19.791 1.00 91.06 216 LYS A O 1
ATOM 1694 N N . PRO A 1 217 ? -23.046 -1.711 19.229 1.00 91.06 217 PRO A N 1
ATOM 1695 C CA . PRO A 1 217 ? -22.886 -2.404 17.960 1.00 91.06 217 PRO A CA 1
ATOM 1696 C C . PRO A 1 217 ? -22.083 -1.522 16.998 1.00 91.06 217 PRO A C 1
ATOM 1698 O O . PRO A 1 217 ? -22.460 -0.377 16.748 1.00 91.06 217 PRO A O 1
ATOM 1701 N N . VAL A 1 218 ? -20.983 -2.052 16.462 1.00 94.75 218 VAL A N 1
ATOM 1702 C CA . VAL A 1 218 ? -20.092 -1.376 15.506 1.00 94.75 218 VAL A CA 1
ATOM 1703 C C . VAL A 1 218 ? -19.640 -2.394 14.463 1.00 94.75 218 VAL A C 1
ATOM 1705 O O . VAL A 1 218 ? -19.258 -3.508 14.812 1.00 94.75 218 VAL A O 1
ATOM 1708 N N . ASN A 1 219 ? -19.669 -2.015 13.187 1.00 96.25 219 ASN A N 1
ATOM 1709 C CA . ASN A 1 219 ? -19.029 -2.781 12.123 1.00 96.25 219 ASN A CA 1
ATOM 1710 C C . ASN A 1 219 ? -17.546 -2.396 12.070 1.00 96.25 219 ASN A C 1
ATOM 1712 O O . ASN A 1 219 ? -17.224 -1.232 11.835 1.00 96.25 219 ASN A O 1
ATOM 1716 N N . LEU A 1 220 ? -16.651 -3.355 12.299 1.00 97.19 220 LEU A N 1
ATOM 1717 C CA . LEU A 1 220 ? -15.208 -3.121 12.348 1.00 97.19 220 LEU A CA 1
ATOM 1718 C C . LEU A 1 220 ? -14.549 -3.545 11.033 1.00 97.19 220 LEU A C 1
ATOM 1720 O O . LEU A 1 220 ? -14.760 -4.660 10.558 1.00 97.19 220 LEU A O 1
ATOM 1724 N N . VAL A 1 221 ? -13.728 -2.661 10.471 1.00 97.75 221 VAL A N 1
ATOM 1725 C CA . VAL A 1 221 ? -12.859 -2.941 9.324 1.00 97.75 221 VAL A CA 1
ATOM 1726 C C . VAL A 1 221 ? -11.442 -2.541 9.702 1.00 97.75 221 VAL A C 1
ATOM 1728 O O . VAL A 1 221 ? -11.213 -1.415 10.130 1.00 97.75 221 VAL A O 1
ATOM 1731 N N . LEU A 1 222 ? -10.499 -3.461 9.528 1.00 97.94 222 LEU A N 1
ATOM 1732 C CA . LEU A 1 222 ? -9.067 -3.221 9.661 1.00 97.94 222 LEU A CA 1
ATOM 1733 C C . LEU A 1 222 ? -8.415 -3.636 8.346 1.00 97.94 222 LEU A C 1
ATOM 1735 O O . LEU A 1 222 ? -8.622 -4.764 7.898 1.00 97.94 222 LEU A O 1
ATOM 1739 N N . TYR A 1 223 ? -7.676 -2.732 7.713 1.00 96.56 223 TYR A N 1
ATOM 1740 C CA . TYR A 1 223 ? -7.010 -3.012 6.444 1.00 96.56 223 TYR A CA 1
ATOM 1741 C C . TYR A 1 223 ? -5.708 -2.225 6.318 1.00 96.56 223 TYR A C 1
ATOM 1743 O O . TYR A 1 223 ? -5.523 -1.225 7.007 1.00 96.56 223 TYR A O 1
ATOM 1751 N N . ALA A 1 224 ? -4.852 -2.675 5.408 1.00 95.69 224 ALA A N 1
ATOM 1752 C CA . ALA A 1 224 ? -3.720 -1.916 4.896 1.00 95.69 224 ALA A CA 1
ATOM 1753 C C . ALA A 1 224 ? -3.972 -1.602 3.422 1.00 95.69 224 ALA A C 1
ATOM 1755 O O . ALA A 1 224 ? -4.575 -2.415 2.714 1.00 95.69 224 ALA A O 1
ATOM 1756 N N . ASP A 1 225 ? -3.561 -0.428 2.962 1.00 93.69 225 ASP A N 1
ATOM 1757 C CA . ASP A 1 225 ? -3.615 -0.069 1.547 1.00 93.69 225 ASP A CA 1
ATOM 1758 C C . ASP A 1 225 ? -2.544 -0.803 0.740 1.00 93.69 225 ASP A C 1
ATOM 1760 O O . ASP A 1 225 ? -2.854 -1.416 -0.283 1.00 93.69 225 ASP A O 1
ATOM 1764 N N . HIS A 1 226 ? -1.311 -0.809 1.234 1.00 94.62 226 HIS A N 1
ATOM 1765 C CA . HIS A 1 226 ? -0.195 -1.529 0.652 1.00 94.62 226 HIS A CA 1
ATOM 1766 C C . HIS A 1 226 ? 0.679 -2.202 1.709 1.00 94.62 226 HIS A C 1
ATOM 1768 O O . HIS A 1 226 ? 0.509 -2.035 2.913 1.00 94.62 226 HIS A O 1
ATOM 1774 N N . GLY A 1 227 ? 1.609 -3.027 1.230 1.00 93.31 227 GLY A N 1
ATOM 1775 C CA . GLY A 1 227 ? 2.715 -3.512 2.042 1.00 93.31 227 GLY A CA 1
ATOM 1776 C C . GLY A 1 227 ? 3.961 -2.660 1.838 1.00 93.31 227 GLY A C 1
ATOM 1777 O O . GLY A 1 227 ? 3.968 -1.683 1.093 1.00 93.31 227 GLY A O 1
ATOM 1778 N N . MET A 1 228 ? 5.047 -3.107 2.446 1.00 90.94 228 MET A N 1
ATOM 1779 C CA . MET A 1 228 ? 6.382 -2.563 2.262 1.00 90.94 228 MET A CA 1
ATOM 1780 C C . MET A 1 228 ? 7.370 -3.711 2.081 1.00 90.94 228 MET A C 1
ATOM 1782 O O . MET A 1 228 ? 7.185 -4.808 2.610 1.00 90.94 228 MET A O 1
ATOM 1786 N N . SER A 1 229 ? 8.400 -3.468 1.281 1.00 85.50 229 SER A N 1
ATOM 1787 C CA . SER A 1 229 ? 9.530 -4.378 1.131 1.00 85.50 229 SER A CA 1
ATOM 1788 C C . SER A 1 229 ? 10.767 -3.696 1.681 1.00 85.50 229 SER A C 1
ATOM 1790 O O . SER A 1 229 ? 10.994 -2.519 1.408 1.00 85.50 229 SER A O 1
ATOM 1792 N N . MET A 1 230 ? 11.562 -4.436 2.446 1.00 81.06 230 MET A N 1
ATOM 1793 C CA . MET A 1 230 ? 12.867 -3.956 2.876 1.00 81.06 230 MET A CA 1
ATOM 1794 C C . MET A 1 230 ? 13.884 -4.207 1.777 1.00 81.06 230 MET A C 1
ATOM 1796 O O . MET A 1 230 ? 14.001 -5.320 1.262 1.00 81.06 230 MET A O 1
ATOM 1800 N N . PHE A 1 231 ? 14.629 -3.167 1.428 1.00 73.81 231 PHE A N 1
ATOM 1801 C CA . PHE A 1 231 ? 15.664 -3.249 0.412 1.00 73.81 231 PHE A CA 1
ATOM 1802 C C . PHE A 1 231 ? 17.015 -3.513 1.077 1.00 73.81 231 PHE A C 1
ATOM 1804 O O . PHE A 1 231 ? 17.439 -2.779 1.966 1.00 73.81 231 PHE A O 1
ATOM 1811 N N . GLU A 1 232 ? 17.715 -4.558 0.636 1.00 72.75 232 GLU A N 1
ATOM 1812 C CA . GLU A 1 232 ? 19.098 -4.813 1.066 1.00 72.75 232 GLU A CA 1
ATOM 1813 C C . GLU A 1 232 ? 20.101 -3.879 0.372 1.00 72.75 232 GLU A C 1
ATOM 1815 O O . GLU A 1 232 ? 21.234 -3.713 0.833 1.00 72.75 232 GLU A O 1
ATOM 1820 N N . ARG A 1 233 ? 19.711 -3.319 -0.779 1.00 76.25 233 ARG A N 1
ATOM 1821 C CA . ARG A 1 233 ? 20.536 -2.459 -1.627 1.00 76.25 233 ARG A CA 1
ATOM 1822 C C . ARG A 1 233 ? 19.663 -1.425 -2.319 1.00 76.25 233 ARG A C 1
ATOM 1824 O O . ARG A 1 233 ? 18.613 -1.771 -2.852 1.00 76.25 233 ARG A O 1
ATOM 1831 N N . ASP A 1 234 ? 20.162 -0.198 -2.375 1.00 77.94 234 ASP A N 1
ATOM 1832 C CA . ASP A 1 234 ? 19.587 0.837 -3.224 1.00 77.94 234 ASP A CA 1
ATOM 1833 C C . ASP A 1 234 ? 19.986 0.587 -4.680 1.00 77.94 234 ASP A C 1
ATOM 1835 O O . ASP A 1 234 ? 21.143 0.270 -4.981 1.00 77.94 234 ASP A O 1
ATOM 1839 N N . TYR A 1 235 ? 19.030 0.756 -5.587 1.00 82.75 235 TYR A N 1
ATOM 1840 C CA . TYR A 1 235 ? 19.251 0.640 -7.019 1.00 82.75 235 TYR A CA 1
ATOM 1841 C C . TYR A 1 235 ? 18.681 1.854 -7.744 1.00 82.75 235 TYR A C 1
ATOM 1843 O O . TYR A 1 235 ? 17.508 2.192 -7.599 1.00 82.75 235 TYR A O 1
ATOM 1851 N N . ASP A 1 236 ? 19.521 2.493 -8.552 1.00 88.31 236 ASP A N 1
ATOM 1852 C CA . ASP A 1 236 ? 19.112 3.601 -9.405 1.00 88.31 236 ASP A CA 1
ATOM 1853 C C . ASP A 1 236 ? 18.577 3.054 -10.737 1.00 88.31 236 ASP A C 1
ATOM 1855 O O . ASP A 1 236 ? 19.306 2.880 -11.721 1.00 88.31 236 ASP A O 1
ATOM 1859 N N . ALA A 1 237 ? 17.282 2.732 -10.740 1.00 87.50 237 ALA A N 1
ATOM 1860 C CA . ALA A 1 237 ? 16.597 2.215 -11.919 1.00 87.50 237 ALA A CA 1
ATOM 1861 C C . ALA A 1 237 ? 16.605 3.215 -13.081 1.00 87.50 237 ALA A C 1
ATOM 1863 O O . ALA A 1 237 ? 16.687 2.809 -14.240 1.00 87.50 237 ALA A O 1
ATOM 1864 N N . GLU A 1 238 ? 16.565 4.516 -12.790 1.00 91.31 238 GLU A N 1
ATOM 1865 C CA . GLU A 1 238 ? 16.605 5.561 -13.809 1.00 91.31 238 GLU A CA 1
ATOM 1866 C C . GLU A 1 238 ? 17.962 5.622 -14.501 1.00 91.31 238 GLU A C 1
ATOM 1868 O O . GLU A 1 238 ? 18.026 5.625 -15.735 1.00 91.31 238 GLU A O 1
ATOM 1873 N N . ALA A 1 239 ? 19.053 5.574 -13.735 1.00 92.06 239 ALA A N 1
ATOM 1874 C CA . ALA A 1 239 ? 20.397 5.502 -14.292 1.00 92.06 239 ALA A CA 1
ATOM 1875 C C . ALA A 1 239 ? 20.579 4.256 -15.168 1.00 92.06 239 ALA A C 1
ATOM 1877 O O . ALA A 1 239 ? 21.120 4.360 -16.269 1.00 92.06 239 ALA A O 1
ATOM 1878 N N . ALA A 1 240 ? 20.084 3.095 -14.736 1.00 91.88 240 ALA A N 1
ATOM 1879 C CA . ALA A 1 240 ? 20.195 1.866 -15.515 1.00 91.88 240 ALA A CA 1
ATOM 1880 C C . ALA A 1 240 ? 19.354 1.878 -16.802 1.00 91.88 240 ALA A C 1
ATOM 1882 O O . ALA A 1 240 ? 19.825 1.435 -17.854 1.00 91.88 240 ALA A O 1
ATOM 1883 N N . MET A 1 241 ? 18.127 2.407 -16.744 1.00 94.19 241 MET A N 1
ATOM 1884 C CA . MET A 1 241 ? 17.288 2.626 -17.926 1.00 94.19 241 MET A CA 1
ATOM 1885 C C . MET A 1 241 ? 17.967 3.577 -18.917 1.00 94.19 241 MET A C 1
ATOM 1887 O O . MET A 1 241 ? 18.015 3.287 -20.115 1.00 94.19 241 MET A O 1
ATOM 1891 N N . SER A 1 242 ? 18.547 4.668 -18.413 1.00 94.94 242 SER A N 1
ATOM 1892 C CA . SER A 1 242 ? 19.277 5.654 -19.211 1.00 94.94 242 SER A CA 1
ATOM 1893 C C . SER A 1 242 ? 20.533 5.058 -19.856 1.00 94.94 242 SER A C 1
ATOM 1895 O O . SER A 1 242 ? 20.736 5.198 -21.060 1.00 94.94 242 SER A O 1
ATOM 1897 N N . GLU A 1 243 ? 21.338 4.311 -19.093 1.00 94.94 243 GLU A N 1
ATOM 1898 C CA . GLU A 1 243 ? 22.547 3.626 -19.570 1.00 94.94 243 GLU A CA 1
ATOM 1899 C C . GLU A 1 243 ? 22.233 2.644 -20.709 1.00 94.94 243 GLU A C 1
ATOM 1901 O O . GLU A 1 243 ? 22.929 2.604 -21.727 1.00 94.94 243 GLU A O 1
ATOM 1906 N N . ILE A 1 244 ? 21.174 1.843 -20.559 1.00 95.25 244 ILE A N 1
ATOM 1907 C CA . ILE A 1 244 ? 20.827 0.812 -21.541 1.00 95.25 244 ILE A CA 1
ATOM 1908 C C . ILE A 1 244 ? 20.275 1.427 -22.826 1.00 95.25 244 ILE A C 1
ATOM 1910 O O . ILE A 1 244 ? 20.660 0.985 -23.916 1.00 95.25 244 ILE A O 1
ATOM 1914 N N . ALA A 1 245 ? 19.393 2.420 -22.718 1.00 95.38 245 ALA A N 1
ATOM 1915 C CA . ALA A 1 245 ? 18.781 3.061 -23.876 1.00 95.38 245 ALA A CA 1
ATOM 1916 C C . ALA A 1 245 ? 19.716 4.057 -24.582 1.00 95.38 245 ALA A C 1
ATOM 1918 O O . ALA A 1 245 ? 19.599 4.240 -25.797 1.00 95.38 245 ALA A O 1
ATOM 1919 N N . GLY A 1 246 ? 20.653 4.673 -23.854 1.00 95.25 246 GLY A N 1
ATOM 1920 C CA . GLY A 1 246 ? 21.618 5.638 -24.378 1.00 95.25 246 GLY A CA 1
ATOM 1921 C C . GLY A 1 246 ? 20.943 6.770 -25.156 1.00 95.25 246 GLY A C 1
ATOM 1922 O O . GLY A 1 246 ? 19.947 7.351 -24.723 1.00 95.25 246 GLY A O 1
ATOM 1923 N N . ASP A 1 247 ? 21.428 7.030 -26.368 1.00 95.62 247 ASP A N 1
ATOM 1924 C CA . ASP A 1 247 ? 20.886 8.068 -27.255 1.00 95.62 247 ASP A CA 1
ATOM 1925 C C . ASP A 1 247 ? 19.468 7.771 -27.779 1.00 95.62 247 ASP A C 1
ATOM 1927 O O . ASP A 1 247 ? 18.925 8.553 -28.559 1.00 95.62 247 ASP A O 1
ATOM 1931 N N . ASN A 1 248 ? 18.823 6.675 -27.367 1.00 96.75 248 ASN A N 1
ATOM 1932 C CA . ASN A 1 248 ? 17.423 6.403 -27.692 1.00 96.75 248 ASN A CA 1
ATOM 1933 C C . ASN A 1 248 ? 16.431 6.853 -26.616 1.00 96.75 248 ASN A C 1
ATOM 1935 O O . ASN A 1 248 ? 15.238 6.729 -26.857 1.00 96.75 248 ASN A O 1
ATOM 1939 N N . VAL A 1 249 ? 16.856 7.403 -25.475 1.00 96.19 249 VAL A N 1
ATOM 1940 C CA . VAL A 1 249 ? 15.916 7.926 -24.462 1.00 96.19 249 VAL A CA 1
ATOM 1941 C C . VAL A 1 249 ? 15.154 9.142 -25.007 1.00 96.19 249 VAL A C 1
ATOM 1943 O O . VAL A 1 249 ? 15.739 10.207 -25.188 1.00 96.19 249 VAL A O 1
ATOM 1946 N N . GLU A 1 250 ? 13.850 9.012 -25.252 1.00 93.31 250 GLU A N 1
ATOM 1947 C CA . GLU A 1 250 ? 12.958 10.149 -25.535 1.00 93.31 250 GLU A CA 1
ATOM 1948 C C . GLU A 1 250 ? 12.493 10.802 -24.229 1.00 93.31 250 GLU A C 1
ATOM 1950 O O . GLU A 1 250 ? 12.580 12.018 -24.077 1.00 93.31 250 GLU A O 1
ATOM 1955 N N . PHE A 1 251 ? 12.029 9.982 -23.286 1.00 90.00 251 PHE A N 1
ATOM 1956 C CA . PHE A 1 251 ? 11.567 10.404 -21.968 1.00 90.00 251 PHE A CA 1
ATOM 1957 C C . PHE A 1 251 ? 11.818 9.285 -20.960 1.00 90.00 251 PHE A C 1
ATOM 1959 O O . PHE A 1 251 ? 11.673 8.107 -21.290 1.00 90.00 251 PHE A O 1
ATOM 1966 N N . LEU A 1 252 ? 12.193 9.650 -19.739 1.00 90.38 252 LEU A N 1
ATOM 1967 C CA . LEU A 1 252 ? 12.486 8.710 -18.669 1.00 90.38 252 LEU A CA 1
ATOM 1968 C C . LEU A 1 252 ? 11.954 9.281 -17.362 1.00 90.38 252 LEU A C 1
ATOM 1970 O O . LEU A 1 252 ? 12.307 10.397 -16.987 1.00 90.38 252 LEU A O 1
ATOM 1974 N N . TYR A 1 253 ? 11.104 8.501 -16.707 1.00 85.94 253 TYR A N 1
ATOM 1975 C CA . TYR A 1 253 ? 10.613 8.757 -15.361 1.00 85.94 253 TYR A CA 1
ATOM 1976 C C . TYR A 1 253 ? 10.154 7.423 -14.782 1.00 85.94 253 TYR A C 1
ATOM 1978 O O . TYR A 1 253 ? 9.192 6.845 -15.300 1.00 85.94 253 TYR A O 1
ATOM 1986 N N . TYR A 1 254 ? 10.866 6.891 -13.785 1.00 85.50 254 TYR A N 1
ATOM 1987 C CA . TYR A 1 254 ? 10.637 5.527 -13.302 1.00 85.50 254 TYR A CA 1
ATOM 1988 C C . TYR A 1 254 ? 9.155 5.277 -12.977 1.00 85.50 254 TYR A C 1
ATOM 1990 O O . TYR A 1 254 ? 8.512 6.105 -12.330 1.00 85.50 254 TYR A O 1
ATOM 1998 N N . PRO A 1 255 ? 8.584 4.156 -13.462 1.00 87.81 255 PRO A N 1
ATOM 1999 C CA . PRO A 1 255 ? 9.207 3.001 -14.124 1.00 87.81 255 PRO A CA 1
ATOM 2000 C C . PRO A 1 255 ? 9.188 3.096 -15.654 1.00 87.81 255 PRO A C 1
ATOM 2002 O O . PRO A 1 255 ? 9.443 2.109 -16.340 1.00 87.81 255 PRO A O 1
ATOM 2005 N N . ASN A 1 256 ? 8.805 4.247 -16.200 1.00 90.38 256 ASN A N 1
ATOM 2006 C CA . ASN A 1 256 ? 8.537 4.417 -17.615 1.00 90.38 256 ASN A CA 1
ATOM 2007 C C . ASN A 1 256 ? 9.777 4.919 -18.355 1.00 90.38 256 ASN A C 1
ATOM 2009 O O . ASN A 1 256 ? 10.392 5.928 -18.002 1.00 90.38 256 ASN A O 1
ATOM 2013 N N . LEU A 1 257 ? 10.083 4.237 -19.453 1.00 93.00 257 LEU A N 1
ATOM 2014 C CA . LEU A 1 257 ? 11.099 4.619 -20.420 1.00 93.00 257 LEU A CA 1
ATOM 2015 C C . LEU A 1 257 ? 10.457 4.665 -21.807 1.00 93.00 257 LEU A C 1
ATOM 2017 O O . LEU A 1 257 ? 10.004 3.649 -22.333 1.00 93.00 257 LEU A O 1
ATOM 2021 N N . HIS A 1 258 ? 10.451 5.846 -22.412 1.00 92.94 258 HIS A N 1
ATOM 2022 C CA . HIS A 1 258 ? 10.032 6.047 -23.792 1.00 92.94 258 HIS A CA 1
ATOM 2023 C C . HIS A 1 258 ? 11.262 6.131 -24.687 1.00 92.94 258 HIS A C 1
ATOM 2025 O O . HIS A 1 258 ? 12.196 6.890 -24.419 1.00 92.94 258 HIS A O 1
ATOM 2031 N N . LEU A 1 259 ? 11.246 5.350 -25.763 1.00 95.56 259 LEU A N 1
ATOM 2032 C CA . LEU A 1 259 ? 12.332 5.282 -26.730 1.00 95.56 259 LEU A CA 1
ATOM 2033 C C . LEU A 1 259 ? 12.000 6.106 -27.974 1.00 95.56 259 LEU A C 1
ATOM 2035 O O . LEU A 1 259 ? 10.888 6.026 -28.491 1.00 95.56 259 LEU A O 1
ATOM 2039 N N . ARG A 1 260 ? 12.998 6.823 -28.501 1.00 95.81 260 ARG A N 1
ATOM 2040 C CA . ARG A 1 260 ? 12.927 7.522 -29.795 1.00 95.81 260 ARG A CA 1
ATOM 2041 C C . ARG A 1 260 ? 12.631 6.557 -30.941 1.00 95.81 260 ARG A C 1
ATOM 2043 O O . ARG A 1 260 ? 11.897 6.909 -31.858 1.00 95.81 260 ARG A O 1
ATOM 2050 N N . ASP A 1 261 ? 13.201 5.355 -30.874 1.00 96.12 261 ASP A N 1
ATOM 2051 C CA . ASP A 1 261 ? 12.891 4.241 -31.765 1.00 96.12 261 ASP A CA 1
ATOM 2052 C C . ASP A 1 261 ? 12.161 3.130 -30.984 1.00 96.12 261 ASP A C 1
ATOM 2054 O O . ASP A 1 261 ? 12.802 2.342 -30.277 1.00 96.12 261 ASP A O 1
ATOM 2058 N N . PRO A 1 262 ? 10.821 3.035 -31.105 1.00 93.69 262 PRO A N 1
ATOM 2059 C CA . PRO A 1 262 ? 10.033 2.007 -30.430 1.00 93.69 262 PRO A CA 1
ATOM 2060 C C . PRO A 1 262 ? 10.394 0.574 -30.835 1.00 93.69 262 PRO A C 1
ATOM 2062 O O . PRO A 1 262 ? 10.136 -0.351 -30.066 1.00 93.69 262 PRO A O 1
ATOM 2065 N N . SER A 1 263 ? 11.013 0.358 -32.004 1.00 95.50 263 SER A N 1
ATOM 2066 C CA . SER A 1 263 ? 11.407 -0.989 -32.447 1.00 95.50 263 SER A CA 1
ATOM 2067 C C . SER A 1 263 ? 12.485 -1.617 -31.554 1.00 95.50 263 SER A C 1
ATOM 2069 O O . SER A 1 263 ? 12.631 -2.839 -31.513 1.00 95.50 263 SER A O 1
ATOM 2071 N N . LEU A 1 264 ? 13.188 -0.794 -30.769 1.00 97.00 264 LEU A N 1
ATOM 2072 C CA . LEU A 1 264 ? 14.203 -1.228 -29.813 1.00 97.00 264 LEU A CA 1
ATOM 2073 C C . LEU A 1 264 ? 13.624 -1.670 -28.462 1.00 97.00 264 LEU A C 1
ATOM 2075 O O . LEU A 1 264 ? 14.384 -2.131 -27.610 1.00 97.00 264 LEU A O 1
ATOM 2079 N N . ALA A 1 265 ? 12.310 -1.555 -28.238 1.00 96.75 265 ALA A N 1
ATOM 2080 C CA . ALA A 1 265 ? 11.696 -1.818 -26.935 1.00 96.75 265 ALA A CA 1
ATOM 2081 C C . ALA A 1 265 ? 11.978 -3.236 -26.412 1.00 96.75 265 ALA A C 1
ATOM 2083 O O . ALA A 1 265 ? 12.370 -3.395 -25.257 1.00 96.75 265 ALA A O 1
ATOM 2084 N N . GLN A 1 266 ? 11.872 -4.254 -27.273 1.00 97.06 266 GLN A N 1
ATOM 2085 C CA . GLN A 1 266 ? 12.179 -5.635 -26.897 1.00 97.06 266 GLN A CA 1
ATOM 2086 C C . GLN A 1 266 ? 13.651 -5.799 -26.486 1.00 97.06 266 GLN A C 1
ATOM 2088 O O . GLN A 1 266 ? 13.932 -6.341 -25.420 1.00 97.06 266 GLN A O 1
ATOM 2093 N N . ALA A 1 267 ? 14.591 -5.327 -27.310 1.00 97.12 267 ALA A N 1
ATOM 2094 C CA . ALA A 1 267 ? 16.023 -5.474 -27.039 1.00 97.12 267 ALA A CA 1
ATOM 2095 C C . ALA A 1 267 ? 16.446 -4.716 -25.768 1.00 97.12 267 ALA A C 1
ATOM 2097 O O . ALA A 1 267 ? 17.274 -5.194 -24.994 1.00 97.12 267 ALA A O 1
ATOM 2098 N N . THR A 1 268 ? 15.852 -3.545 -25.528 1.00 97.00 268 THR A N 1
ATOM 2099 C CA . THR A 1 268 ? 16.046 -2.759 -24.304 1.00 97.00 268 THR A CA 1
ATOM 2100 C C . THR A 1 268 ? 15.514 -3.500 -23.078 1.00 97.00 268 THR A C 1
ATOM 2102 O O . THR A 1 268 ? 16.242 -3.630 -22.095 1.00 97.00 268 THR A O 1
ATOM 2105 N N . ALA A 1 269 ? 14.296 -4.049 -23.140 1.00 96.81 269 ALA A N 1
ATOM 2106 C CA . ALA A 1 269 ? 13.713 -4.827 -22.046 1.00 96.81 269 ALA A CA 1
ATOM 2107 C C . ALA A 1 269 ? 14.531 -6.091 -21.733 1.00 96.81 269 ALA A C 1
ATOM 2109 O O . ALA A 1 269 ? 14.777 -6.390 -20.570 1.00 96.81 269 ALA A O 1
ATOM 2110 N N . GLU A 1 270 ? 15.021 -6.800 -22.753 1.00 96.12 270 GLU A N 1
ATOM 2111 C CA . GLU A 1 270 ? 15.901 -7.964 -22.577 1.00 96.12 270 GLU A CA 1
ATOM 2112 C C . GLU A 1 270 ? 17.219 -7.597 -21.883 1.00 96.12 270 GLU A C 1
ATOM 2114 O O . GLU A 1 270 ? 17.672 -8.323 -21.001 1.00 96.12 270 GLU A O 1
ATOM 2119 N N . ARG A 1 271 ? 17.825 -6.455 -22.235 1.00 95.81 271 ARG A N 1
ATOM 2120 C CA . ARG A 1 271 ? 19.046 -5.963 -21.576 1.00 95.81 271 ARG A CA 1
ATOM 2121 C C . ARG A 1 271 ? 18.796 -5.508 -20.140 1.00 95.81 271 ARG A C 1
ATOM 2123 O O . ARG A 1 271 ? 19.661 -5.726 -19.298 1.00 95.81 271 ARG A O 1
ATOM 2130 N N . LEU A 1 272 ? 17.641 -4.901 -19.863 1.00 94.56 272 LEU A N 1
ATOM 2131 C CA . LEU A 1 272 ? 17.232 -4.521 -18.508 1.00 94.56 272 LEU A CA 1
ATOM 2132 C C . LEU A 1 272 ? 17.016 -5.763 -17.638 1.00 94.56 272 LEU A C 1
ATOM 2134 O O . LEU A 1 272 ? 17.614 -5.864 -16.576 1.00 94.56 272 LEU A O 1
ATOM 2138 N N . ALA A 1 273 ? 16.256 -6.743 -18.123 1.00 93.75 273 ALA A N 1
ATOM 2139 C CA . ALA A 1 273 ? 15.973 -7.989 -17.407 1.00 93.75 273 ALA A CA 1
ATOM 2140 C C . ALA A 1 273 ? 17.194 -8.919 -17.251 1.00 93.75 273 ALA A C 1
ATOM 2142 O O . ALA A 1 273 ? 17.159 -9.868 -16.470 1.00 93.75 273 ALA A O 1
ATOM 2143 N N . ALA A 1 274 ? 18.270 -8.683 -18.009 1.00 92.31 274 ALA A N 1
ATOM 2144 C CA . ALA A 1 274 ? 19.544 -9.378 -17.832 1.00 92.31 274 ALA A CA 1
ATOM 2145 C C . ALA A 1 274 ? 20.355 -8.845 -16.638 1.00 92.31 274 ALA A C 1
ATOM 2147 O O . ALA A 1 274 ? 21.346 -9.469 -16.252 1.00 92.31 274 ALA A O 1
ATOM 2148 N N . ARG A 1 275 ? 19.969 -7.696 -16.074 1.00 89.81 275 ARG A N 1
ATOM 2149 C CA . ARG A 1 275 ? 20.577 -7.153 -14.863 1.00 89.81 275 ARG A CA 1
ATOM 2150 C C . ARG A 1 275 ? 20.077 -7.911 -13.641 1.00 89.81 275 ARG A C 1
ATOM 2152 O O . ARG A 1 275 ? 18.902 -8.243 -13.552 1.00 89.81 275 ARG A O 1
ATOM 2159 N N . ASP A 1 276 ? 20.960 -8.138 -12.674 1.00 85.19 276 ASP A N 1
ATOM 2160 C CA . ASP A 1 276 ? 20.593 -8.842 -11.440 1.00 85.19 276 ASP A CA 1
ATOM 2161 C C . ASP A 1 276 ? 19.713 -7.994 -10.504 1.00 85.19 276 ASP A C 1
ATOM 2163 O O . ASP A 1 276 ? 19.123 -8.541 -9.578 1.00 85.19 276 ASP A O 1
ATOM 2167 N N . GLU A 1 277 ? 19.623 -6.678 -10.726 1.00 85.94 277 GLU A N 1
ATOM 2168 C CA . GLU A 1 277 ? 18.850 -5.762 -9.878 1.00 85.94 277 GLU A CA 1
ATOM 2169 C C . GLU A 1 277 ? 17.388 -5.576 -10.321 1.00 85.94 277 GLU A C 1
ATOM 2171 O O . GLU A 1 277 ? 16.615 -4.937 -9.611 1.00 85.94 277 GLU A O 1
ATOM 2176 N N . LEU A 1 278 ? 17.008 -6.094 -11.494 1.00 86.69 278 LEU A N 1
ATOM 2177 C CA . LEU A 1 278 ? 15.675 -5.927 -12.071 1.00 86.69 278 LEU A CA 1
ATOM 2178 C C . LEU A 1 278 ? 14.997 -7.281 -12.253 1.00 86.69 278 LEU A C 1
ATOM 2180 O O . LEU A 1 278 ? 15.428 -8.100 -13.063 1.00 86.69 278 LEU A O 1
ATOM 2184 N N . ASP A 1 279 ? 13.881 -7.483 -11.556 1.00 89.06 279 ASP A N 1
ATOM 2185 C CA . ASP A 1 279 ? 13.094 -8.710 -11.698 1.00 89.06 279 ASP A CA 1
ATOM 2186 C C . ASP A 1 279 ? 12.387 -8.777 -13.056 1.00 89.06 279 ASP A C 1
ATOM 2188 O O . ASP A 1 279 ? 12.348 -9.831 -13.697 1.00 89.06 279 ASP A O 1
ATOM 2192 N N . PHE A 1 280 ? 11.838 -7.642 -13.502 1.00 93.31 280 PHE A N 1
ATOM 2193 C CA . PHE A 1 280 ? 11.071 -7.538 -14.737 1.00 93.31 280 PHE A CA 1
ATOM 2194 C C . PHE A 1 280 ? 11.354 -6.246 -15.497 1.00 93.31 280 PHE A C 1
ATOM 2196 O O . PHE A 1 280 ? 11.477 -5.171 -14.916 1.00 93.31 280 PHE A O 1
ATOM 2203 N N . ALA A 1 281 ? 11.329 -6.350 -16.824 1.00 95.62 281 ALA A N 1
ATOM 2204 C CA . ALA A 1 281 ? 11.160 -5.218 -17.723 1.00 95.62 281 ALA A CA 1
ATOM 2205 C C . ALA A 1 281 ? 9.974 -5.488 -18.656 1.00 95.62 281 ALA A C 1
ATOM 2207 O O . ALA A 1 281 ? 9.944 -6.500 -19.360 1.00 95.62 281 ALA A O 1
ATOM 2208 N N . PHE A 1 282 ? 8.996 -4.585 -18.665 1.00 96.50 282 PHE A N 1
ATOM 2209 C CA . PHE A 1 282 ? 7.805 -4.701 -19.503 1.00 96.50 282 PHE A CA 1
ATOM 2210 C C . PHE A 1 282 ? 7.924 -3.811 -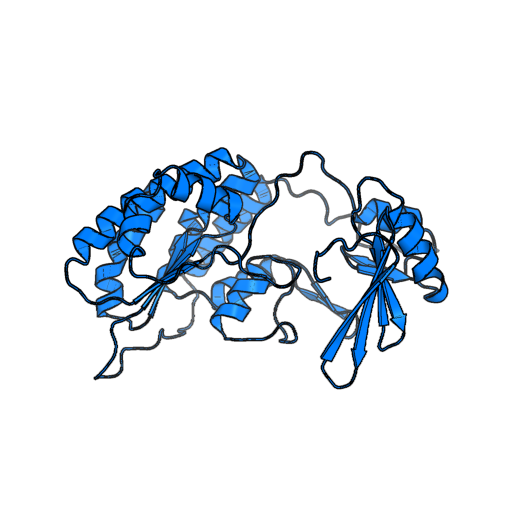20.734 1.00 96.50 282 PHE A C 1
ATOM 2212 O O . PHE A 1 282 ? 8.369 -2.669 -20.646 1.00 96.50 282 PHE A O 1
ATOM 2219 N N . TYR A 1 283 ? 7.484 -4.318 -21.882 1.00 97.06 283 TYR A N 1
ATOM 2220 C CA . TYR A 1 283 ? 7.334 -3.520 -23.091 1.00 97.06 283 TYR A CA 1
ATOM 2221 C C . TYR A 1 283 ? 6.016 -3.823 -23.797 1.00 97.06 283 TYR A C 1
ATOM 2223 O O . TYR A 1 283 ? 5.467 -4.925 -23.718 1.00 97.06 283 TYR A O 1
ATOM 2231 N N . ARG A 1 284 ? 5.507 -2.820 -24.512 1.00 95.38 284 ARG A N 1
ATOM 2232 C CA . ARG A 1 284 ? 4.343 -2.962 -25.386 1.00 95.38 284 ARG A CA 1
ATOM 2233 C C . ARG A 1 284 ? 4.808 -3.531 -26.726 1.00 95.38 284 ARG A C 1
ATOM 2235 O O . ARG A 1 284 ? 5.565 -2.872 -27.432 1.00 95.38 284 ARG A O 1
ATOM 2242 N N . ALA A 1 285 ? 4.389 -4.751 -27.051 1.00 94.62 285 ALA A N 1
ATOM 2243 C CA . ALA A 1 285 ? 4.734 -5.406 -28.312 1.00 94.62 285 ALA A CA 1
ATOM 2244 C C . ALA A 1 285 ? 3.784 -4.991 -29.448 1.00 94.62 285 ALA A C 1
ATOM 2246 O O . ALA A 1 285 ? 4.221 -4.807 -30.581 1.00 94.62 285 ALA A O 1
ATOM 2247 N N . ASP A 1 286 ? 2.498 -4.813 -29.133 1.00 93.25 286 ASP A N 1
ATOM 2248 C CA . ASP A 1 286 ? 1.474 -4.243 -30.015 1.00 93.25 286 ASP A CA 1
ATOM 2249 C C . ASP A 1 286 ? 0.355 -3.582 -29.176 1.00 93.25 286 ASP A C 1
ATOM 2251 O O . ASP A 1 286 ? 0.465 -3.496 -27.953 1.00 93.25 286 ASP A O 1
ATOM 2255 N N . GLU A 1 287 ? -0.715 -3.082 -29.805 1.00 90.75 287 GLU A N 1
ATOM 2256 C CA . GLU A 1 287 ? -1.833 -2.416 -29.102 1.00 90.75 287 GLU A CA 1
ATOM 2257 C C . GLU A 1 287 ? -2.544 -3.307 -28.072 1.00 90.75 287 GLU A C 1
ATOM 2259 O O . GLU A 1 287 ? -3.126 -2.804 -27.113 1.00 90.75 287 GLU A O 1
ATOM 2264 N N . SER A 1 288 ? -2.491 -4.624 -28.261 1.00 94.56 288 SER A N 1
ATOM 2265 C CA . SER A 1 288 ? -3.175 -5.626 -27.446 1.00 94.56 288 SER A CA 1
ATOM 2266 C C . SER A 1 288 ? -2.234 -6.464 -26.583 1.00 94.56 288 SER A C 1
ATOM 2268 O O . SER A 1 288 ? -2.721 -7.173 -25.708 1.00 94.56 288 SER A O 1
ATOM 2270 N N . LEU A 1 289 ? -0.918 -6.417 -26.816 1.00 96.12 289 LEU A N 1
ATOM 2271 C CA . LEU A 1 289 ? 0.067 -7.302 -26.195 1.00 96.12 289 LEU A CA 1
ATOM 2272 C C . LEU A 1 289 ? 1.128 -6.525 -25.407 1.00 96.12 289 LEU A C 1
ATOM 2274 O O . LEU A 1 289 ? 1.916 -5.758 -25.969 1.00 96.12 289 LEU A O 1
ATOM 2278 N N . ILE A 1 290 ? 1.225 -6.836 -24.116 1.00 96.94 290 ILE A N 1
ATOM 2279 C CA . ILE A 1 290 ? 2.341 -6.454 -23.248 1.00 96.94 290 ILE A CA 1
ATOM 2280 C C . ILE A 1 290 ? 3.172 -7.700 -22.954 1.00 96.94 290 ILE A C 1
ATOM 2282 O O . ILE A 1 290 ? 2.631 -8.756 -22.621 1.00 96.94 290 ILE A O 1
ATOM 2286 N N . VAL A 1 291 ? 4.492 -7.574 -23.062 1.00 98.00 291 VAL A N 1
ATOM 2287 C CA . VAL A 1 291 ? 5.441 -8.644 -22.751 1.00 98.00 291 VAL A CA 1
ATOM 2288 C C . VAL A 1 291 ? 6.324 -8.198 -21.593 1.00 98.00 291 VAL A C 1
ATOM 2290 O O . VAL A 1 291 ? 6.990 -7.169 -21.676 1.00 98.00 291 VAL A O 1
ATOM 2293 N N . GLY A 1 292 ? 6.337 -8.982 -20.519 1.00 97.31 292 GLY A N 1
ATOM 2294 C CA . GLY A 1 292 ? 7.298 -8.857 -19.427 1.00 97.31 292 GLY A CA 1
ATOM 2295 C C . GLY A 1 292 ? 8.460 -9.813 -19.643 1.00 97.31 292 GLY A C 1
ATOM 2296 O O . GLY A 1 292 ? 8.250 -11.006 -19.851 1.00 97.31 292 GLY A O 1
ATOM 2297 N N . VAL A 1 293 ? 9.686 -9.307 -19.609 1.00 97.38 293 VAL A N 1
ATOM 2298 C CA . VAL A 1 293 ? 10.911 -10.110 -19.667 1.00 97.38 293 VAL A CA 1
ATOM 2299 C C . VAL A 1 293 ? 11.482 -10.215 -18.261 1.00 97.38 293 VAL A C 1
ATOM 2301 O O . VAL A 1 293 ? 11.566 -9.206 -17.568 1.00 97.38 293 VAL A O 1
ATOM 2304 N N . HIS A 1 294 ? 11.880 -11.418 -17.858 1.00 94.88 294 HIS A N 1
ATOM 2305 C CA . HIS A 1 294 ? 12.577 -11.683 -16.599 1.00 94.88 294 HIS A CA 1
ATOM 2306 C C . HIS A 1 294 ? 13.741 -12.650 -16.840 1.00 94.88 294 HIS A C 1
ATOM 2308 O O . HIS A 1 294 ? 13.826 -13.290 -17.891 1.00 94.88 294 HIS A O 1
ATOM 2314 N N . LYS A 1 295 ? 14.622 -12.812 -15.846 1.00 91.12 295 LYS A N 1
ATOM 2315 C CA . LYS A 1 295 ? 15.860 -13.613 -15.946 1.00 91.12 295 LYS A CA 1
ATOM 2316 C C . LYS A 1 295 ? 15.676 -15.033 -16.501 1.00 91.12 295 LYS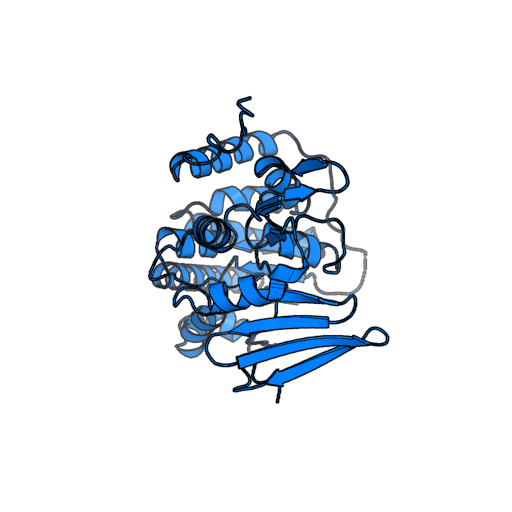 A C 1
ATOM 2318 O O . LYS A 1 295 ? 16.577 -15.568 -17.141 1.00 91.12 295 LYS A O 1
ATOM 2323 N N . ASN A 1 296 ? 14.513 -15.641 -16.262 1.00 91.44 296 ASN A N 1
ATOM 2324 C CA . ASN A 1 296 ? 14.238 -17.042 -16.587 1.00 91.44 296 ASN A CA 1
ATOM 2325 C C . ASN A 1 296 ? 13.204 -17.235 -17.707 1.00 91.44 296 ASN A C 1
ATOM 2327 O O . ASN A 1 296 ? 12.826 -18.376 -17.974 1.00 91.44 296 ASN A O 1
ATOM 2331 N N . GLY A 1 297 ? 12.713 -16.168 -18.341 1.00 94.75 297 GLY A N 1
ATOM 2332 C CA . GLY A 1 297 ? 11.617 -16.312 -19.290 1.00 94.75 297 GLY A CA 1
ATOM 2333 C C . GLY A 1 297 ? 10.902 -15.022 -19.665 1.00 94.75 297 GLY A C 1
ATOM 2334 O O . GLY A 1 297 ? 11.433 -13.913 -19.568 1.00 94.75 297 GLY A O 1
ATOM 2335 N N . ARG A 1 298 ? 9.679 -15.196 -20.163 1.00 97.06 298 ARG A N 1
ATOM 2336 C CA . ARG A 1 298 ? 8.777 -14.111 -20.544 1.00 97.06 298 ARG A CA 1
ATOM 2337 C C . ARG A 1 298 ? 7.368 -14.403 -20.070 1.00 97.06 298 ARG A C 1
ATOM 2339 O O . ARG A 1 298 ? 6.919 -15.545 -20.110 1.00 97.06 298 ARG A O 1
ATOM 2346 N N . VAL A 1 299 ? 6.657 -13.342 -19.736 1.00 97.19 299 VAL A N 1
ATOM 2347 C CA . VAL A 1 299 ? 5.217 -13.334 -19.500 1.00 97.19 299 VAL A CA 1
ATOM 2348 C C . VAL A 1 299 ? 4.544 -12.475 -20.561 1.00 97.19 299 VAL A C 1
ATOM 2350 O O . VAL A 1 299 ? 5.108 -11.481 -21.015 1.00 97.19 299 VAL A O 1
ATOM 2353 N N . MET A 1 300 ? 3.345 -12.857 -20.976 1.00 97.31 300 MET A N 1
ATOM 2354 C CA . MET A 1 300 ? 2.568 -12.163 -21.993 1.00 97.31 300 MET A CA 1
ATOM 2355 C C . MET A 1 300 ? 1.156 -11.914 -21.481 1.00 97.31 300 MET A C 1
ATOM 2357 O O . MET A 1 300 ? 0.455 -12.849 -21.090 1.00 97.31 300 MET A O 1
ATOM 2361 N N . PHE A 1 301 ? 0.745 -10.652 -21.546 1.00 96.19 301 PHE A N 1
ATOM 2362 C CA . PHE A 1 301 ? -0.601 -10.199 -21.231 1.00 96.19 301 PHE A CA 1
ATOM 2363 C C . PHE A 1 301 ? -1.250 -9.710 -22.517 1.00 96.19 301 PHE A C 1
ATOM 2365 O O . PHE A 1 301 ? -0.790 -8.725 -23.101 1.00 96.19 301 PHE A O 1
ATOM 2372 N N . ARG A 1 302 ? -2.294 -10.406 -22.975 1.00 96.62 302 ARG A N 1
ATOM 2373 C CA . ARG A 1 302 ? -3.032 -10.025 -24.181 1.00 96.62 302 ARG A CA 1
ATOM 2374 C C . ARG A 1 302 ? -4.456 -9.607 -23.844 1.00 96.62 302 ARG A C 1
ATOM 2376 O O . ARG A 1 302 ? -5.207 -10.387 -23.262 1.00 96.62 302 ARG A O 1
ATOM 2383 N N . SER A 1 303 ? -4.817 -8.391 -24.239 1.00 94.12 303 SER A N 1
ATOM 2384 C CA . SER A 1 303 ? -6.165 -7.844 -24.099 1.00 94.12 303 SER A CA 1
ATOM 2385 C C . SER A 1 303 ? -7.056 -8.303 -25.256 1.00 94.12 303 SER A C 1
ATOM 2387 O O . SER A 1 303 ? -6.773 -8.009 -26.418 1.00 94.12 303 SER A O 1
ATOM 2389 N N . GLU A 1 304 ? -8.136 -9.021 -24.945 1.00 91.19 304 GLU A N 1
ATOM 2390 C CA . GLU A 1 304 ? -9.127 -9.511 -25.907 1.00 91.19 304 GLU A CA 1
ATOM 2391 C C . GLU A 1 304 ? -10.540 -9.363 -25.333 1.00 91.19 304 GLU A C 1
ATOM 2393 O O . GLU A 1 304 ? -10.865 -9.913 -24.281 1.00 91.19 304 GLU A O 1
ATOM 2398 N N . GLY A 1 305 ? -11.409 -8.614 -26.020 1.00 82.00 305 GLY A N 1
ATOM 2399 C CA . GLY A 1 305 ? -12.832 -8.530 -25.665 1.00 82.00 305 GLY A CA 1
ATOM 2400 C C . GLY A 1 305 ? -13.120 -8.020 -24.245 1.00 82.00 305 GLY A C 1
ATOM 2401 O O . GLY A 1 305 ? -14.088 -8.462 -23.633 1.00 82.00 305 GLY A O 1
ATOM 2402 N N . GLY A 1 306 ? -12.278 -7.130 -23.705 1.00 84.38 306 GLY A N 1
ATOM 2403 C CA . GLY A 1 306 ? -12.398 -6.628 -22.328 1.00 84.38 306 GLY A CA 1
ATOM 2404 C C . GLY A 1 306 ? -11.869 -7.586 -21.256 1.00 84.38 306 GLY A C 1
ATOM 2405 O O . GLY A 1 306 ? -12.029 -7.323 -20.068 1.00 84.38 306 GLY A O 1
ATOM 2406 N N . SER A 1 307 ? -11.236 -8.687 -21.662 1.00 89.56 307 SER A N 1
ATOM 2407 C CA . SER A 1 307 ? -10.526 -9.615 -20.785 1.00 89.56 307 SER A CA 1
ATOM 2408 C C . SER A 1 307 ? -9.022 -9.564 -21.047 1.00 89.56 307 SER A C 1
ATOM 2410 O O . SER A 1 307 ? -8.590 -9.182 -22.135 1.00 89.56 307 SER A O 1
ATOM 2412 N N . ILE A 1 308 ? -8.221 -9.950 -20.054 1.00 91.75 308 ILE A N 1
ATOM 2413 C CA . ILE A 1 308 ? -6.770 -10.089 -20.193 1.00 91.75 308 ILE A CA 1
ATOM 2414 C C . ILE A 1 308 ? -6.441 -11.573 -20.086 1.00 91.75 308 ILE A C 1
ATOM 2416 O O . ILE A 1 308 ? -6.722 -12.208 -19.070 1.00 91.75 308 ILE A O 1
ATOM 2420 N N . SER A 1 309 ? -5.843 -12.121 -21.137 1.00 94.00 309 SER A N 1
ATOM 2421 C CA . SER A 1 309 ? -5.264 -13.459 -21.121 1.00 94.00 309 SER A CA 1
ATOM 2422 C C . SER A 1 309 ? -3.806 -13.388 -20.677 1.00 94.00 309 SER A C 1
ATOM 2424 O O . SER A 1 309 ? -3.048 -12.515 -21.106 1.00 94.00 309 SER A O 1
ATOM 2426 N N . TYR A 1 310 ? -3.429 -14.314 -19.800 1.00 95.25 310 TYR A N 1
ATOM 2427 C CA . TYR A 1 310 ? -2.068 -14.494 -19.313 1.00 95.25 310 TYR A CA 1
ATOM 2428 C C . TYR A 1 310 ? -1.452 -15.735 -19.958 1.00 95.25 310 TYR A C 1
ATOM 2430 O O . TYR A 1 310 ? -2.128 -16.745 -20.139 1.00 95.25 310 TYR A O 1
ATOM 2438 N N . SER A 1 311 ? -0.172 -15.668 -20.312 1.00 95.62 311 SER A N 1
ATOM 2439 C CA . SER A 1 311 ? 0.631 -16.822 -20.728 1.00 95.62 311 SER A CA 1
ATOM 2440 C C . SER A 1 311 ? 2.105 -16.571 -20.419 1.00 95.62 311 SER A C 1
ATOM 2442 O O . SER A 1 311 ? 2.524 -15.421 -20.300 1.00 95.62 311 SER A O 1
ATOM 2444 N N . CYS A 1 312 ? 2.906 -17.627 -20.298 1.00 96.12 312 CYS A N 1
ATOM 2445 C CA . CYS A 1 312 ? 4.340 -17.504 -20.053 1.00 96.12 312 CYS A CA 1
ATOM 2446 C C . CYS A 1 312 ? 5.158 -18.461 -20.930 1.00 96.12 312 CYS A C 1
ATOM 2448 O O . CYS A 1 312 ? 4.677 -19.497 -21.393 1.00 96.12 312 CYS A O 1
ATOM 2450 N N . ASN A 1 313 ? 6.415 -18.093 -21.165 1.00 94.94 313 ASN A N 1
ATOM 2451 C CA . ASN A 1 313 ? 7.447 -18.943 -21.742 1.00 94.94 313 ASN A CA 1
ATOM 2452 C C . ASN A 1 313 ? 8.608 -19.024 -20.746 1.00 94.94 313 ASN A C 1
ATOM 2454 O O . ASN A 1 313 ? 9.280 -18.022 -20.504 1.00 94.94 313 ASN A O 1
ATOM 2458 N N . GLY A 1 314 ? 8.825 -20.209 -20.179 1.00 92.19 314 GLY A N 1
ATOM 2459 C CA . GLY A 1 314 ? 9.685 -20.415 -19.014 1.00 92.19 314 GLY A CA 1
ATOM 2460 C C . GLY A 1 314 ? 8.862 -20.671 -17.745 1.00 92.19 314 GLY A C 1
ATOM 2461 O O . GLY A 1 314 ? 7.671 -20.977 -17.848 1.00 92.19 314 GLY A O 1
ATOM 2462 N N . PRO A 1 315 ? 9.485 -20.594 -16.555 1.00 92.50 315 PRO A N 1
ATOM 2463 C CA . PRO A 1 315 ? 8.781 -20.708 -15.280 1.00 92.50 315 PRO A CA 1
ATOM 2464 C C . PRO A 1 315 ? 7.703 -19.631 -15.154 1.00 92.50 315 PRO A C 1
ATOM 2466 O O . PRO A 1 315 ? 7.956 -18.491 -15.532 1.00 92.50 315 PRO A O 1
ATOM 2469 N N . ASP A 1 316 ? 6.542 -19.983 -14.601 1.00 92.12 316 ASP A N 1
ATOM 2470 C CA . ASP A 1 316 ? 5.494 -19.018 -14.265 1.00 92.12 316 ASP A CA 1
ATOM 2471 C C . ASP A 1 316 ? 5.882 -18.267 -12.978 1.00 92.12 316 ASP A C 1
ATOM 2473 O O . ASP A 1 316 ? 5.877 -18.874 -11.903 1.00 92.12 316 ASP A O 1
ATOM 2477 N N . PRO A 1 317 ? 6.238 -16.970 -13.049 1.00 90.19 317 PRO A N 1
ATOM 2478 C CA . PRO A 1 317 ? 6.648 -16.224 -11.867 1.00 90.19 317 PRO A CA 1
ATOM 2479 C C . PRO A 1 317 ? 5.475 -15.812 -10.970 1.00 90.19 317 PRO A C 1
ATOM 2481 O O . PRO A 1 317 ? 5.704 -15.455 -9.817 1.00 90.19 317 PRO A O 1
ATOM 2484 N N . PHE A 1 318 ? 4.239 -15.837 -11.477 1.00 88.38 318 PHE A N 1
ATOM 2485 C CA . PHE A 1 318 ? 3.055 -15.396 -10.735 1.00 88.38 318 PHE A CA 1
ATOM 2486 C C . PHE A 1 318 ? 2.230 -16.562 -10.183 1.00 88.38 318 PHE A C 1
ATOM 2488 O O . PHE A 1 318 ? 1.364 -16.345 -9.336 1.00 88.38 318 PHE A O 1
ATOM 2495 N N . GLY A 1 319 ? 2.513 -17.792 -10.624 1.00 86.69 319 GLY A N 1
ATOM 2496 C CA . GLY A 1 319 ? 1.826 -19.001 -10.164 1.00 86.69 319 GLY A CA 1
ATOM 2497 C C . GLY A 1 319 ? 0.340 -19.010 -10.522 1.00 86.69 319 GLY A C 1
ATOM 2498 O O . GLY A 1 319 ? -0.487 -19.445 -9.723 1.00 86.69 319 GLY A O 1
ATOM 2499 N N . TYR A 1 320 ? -0.006 -18.465 -11.688 1.00 82.62 320 TYR A N 1
ATOM 2500 C CA . TYR A 1 320 ? -1.374 -18.454 -12.201 1.00 82.62 320 TYR A CA 1
ATOM 2501 C C . TYR A 1 320 ? -1.736 -19.762 -12.923 1.00 82.62 320 TYR A C 1
ATOM 2503 O O . TYR A 1 320 ? -2.928 -20.018 -13.119 1.00 82.62 320 TYR A O 1
ATOM 2511 N N . PHE 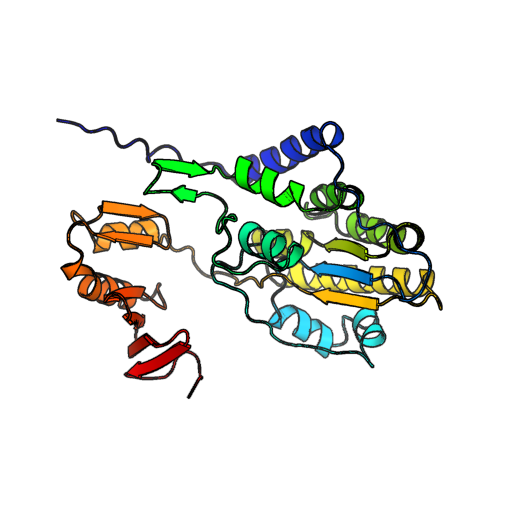A 1 321 ? -0.740 -20.575 -13.300 1.00 71.88 321 PHE A N 1
ATOM 2512 C CA . PHE A 1 321 ? -0.899 -21.904 -13.905 1.00 71.88 321 PHE A CA 1
ATOM 2513 C C . PHE A 1 321 ? -0.572 -23.067 -12.965 1.00 71.88 321 PHE A C 1
ATOM 2515 O O . PHE A 1 321 ? 0.367 -22.949 -12.145 1.00 71.88 321 PHE A O 1
#

Foldseek 3Di:
DDDDDVPPPPDDDPPVVVVVLLVVVLVVLVPDDDDDDFDWDDPDDDQFAEAEEEEAADLVLVVVCVVVCLLVQVCVVCVVHDDDSDDDADPVLHLLQFVVCVLVVHDNPPPGDRDQWDADPVVRDIDHNVNSVVVSLNSDHSLQSCCSVCLPPPSLVVLLVSLLCVVVVSVGHSYHYRYPNNLVVCCVPPRSVSSSVSVSSNSVSSNVNCVVCPPRDYHYHYDYSHHDDDDPDDDDCQVLLCVLQPPQFPDDDPPDTDGVDLVCQVVSQQSSQCDPVDQWDWHDPDPFWIWIDHPFWIWIWGDDPNDTDIDIDGDDPVPPD